Protein AF-A0A6B0SPV0-F1 (afdb_monomer)

Organism: NCBI:txid2073113

Foldseek 3Di:
DPAALADADQEPVVLVVVVAFAKEKEDEQLAQVVVLVLLAQQLQCLDPPHHRQWDADPVRATAGPQDRHAYEHAENLHWDHDHRVVSVVNLRRRSVRYDRNRYAAEHAVLLVCLLPVVVDDDPPICSNPPDPVVSLVSLVCQLVLRYFQWHHYLQAIGGAAAAQEDDDRVVRSVLSNVLSVVLNVCVVVVNNVPCSCVCCVVNQQAQNCDPPSPLDNSHHRRRHECVNHALNRGAYEYEDHEDLAFDDRNNYTYQHRSVVCPPPQWSRWMWIDGNPFIWIFTQHPVGTDIDTDDDD

InterPro domains:
  IPR004843 Calcineurin-like, phosphoesterase domain [PF00149] (23-213)
  IPR029052 Metallo-dependent phosphatase-like [G3DSA:3.60.21.10] (17-281)
  IPR029052 Metallo-dependent phosphatase-like [SSF56300] (23-258)

Structure (mmCIF, N/CA/C/O backbone):
data_AF-A0A6B0SPV0-F1
#
_entry.id   AF-A0A6B0SPV0-F1
#
loop_
_atom_site.group_PDB
_atom_site.id
_atom_site.type_symbol
_atom_site.label_atom_id
_atom_site.label_alt_id
_atom_site.label_comp_id
_atom_site.label_asym_id
_atom_site.label_entity_id
_atom_site.label_seq_id
_atom_site.pdbx_PDB_ins_code
_atom_site.Cartn_x
_atom_site.Cartn_y
_atom_site.Cartn_z
_atom_site.occupancy
_atom_site.B_iso_or_equiv
_atom_site.auth_seq_id
_atom_site.auth_comp_id
_atom_site.auth_asym_id
_atom_site.auth_atom_id
_atom_site.pdbx_PDB_model_num
ATOM 1 N N . MET A 1 1 ? -2.749 9.718 -13.988 1.00 84.12 1 MET A N 1
ATOM 2 C CA . MET A 1 1 ? -2.811 9.731 -12.514 1.00 84.12 1 MET A CA 1
ATOM 3 C C . MET A 1 1 ? -2.034 10.940 -12.043 1.00 84.12 1 MET A C 1
ATOM 5 O O . MET A 1 1 ? -0.826 10.986 -12.256 1.00 84.12 1 MET A O 1
ATOM 9 N N . GLU A 1 2 ? -2.716 11.920 -11.472 1.00 91.44 2 GLU A N 1
ATOM 10 C CA . GLU A 1 2 ? -2.095 13.077 -10.826 1.00 91.44 2 GLU A CA 1
ATOM 11 C C . GLU A 1 2 ? -2.069 12.764 -9.333 1.00 91.44 2 GLU A C 1
ATOM 13 O O . GLU A 1 2 ? -3.051 12.945 -8.636 1.00 91.44 2 GLU A O 1
ATOM 18 N N . TYR A 1 3 ? -1.002 12.123 -8.864 1.00 96.56 3 TYR A N 1
ATOM 19 C CA . TYR A 1 3 ? -0.861 11.748 -7.461 1.00 96.56 3 TYR A CA 1
ATOM 20 C C . TYR A 1 3 ? 0.293 12.543 -6.872 1.00 96.56 3 TYR A C 1
ATOM 22 O O . TYR A 1 3 ? 1.437 12.400 -7.310 1.00 96.56 3 TYR A O 1
ATOM 30 N N . ASP A 1 4 ? -0.021 13.413 -5.918 1.00 97.50 4 ASP A N 1
ATOM 31 C CA . ASP A 1 4 ? 0.965 14.175 -5.166 1.00 97.50 4 ASP A CA 1
ATOM 32 C C . ASP A 1 4 ? 0.607 14.146 -3.676 1.00 97.50 4 ASP A C 1
ATOM 34 O O . ASP A 1 4 ? -0.191 14.959 -3.219 1.00 97.50 4 ASP A O 1
ATOM 38 N N . PRO A 1 5 ? 1.168 13.202 -2.905 1.00 97.56 5 PRO A N 1
ATOM 39 C CA . PRO A 1 5 ? 0.896 13.106 -1.478 1.00 97.56 5 PRO A CA 1
ATOM 40 C C . PRO A 1 5 ? 1.664 14.148 -0.655 1.00 97.56 5 PRO A C 1
ATOM 42 O O . PRO A 1 5 ? 1.594 14.108 0.568 1.00 97.56 5 PRO A O 1
ATOM 45 N N . GLY A 1 6 ? 2.444 15.050 -1.264 1.00 98.19 6 GLY A N 1
ATOM 46 C CA . GLY A 1 6 ? 3.380 15.902 -0.533 1.00 98.19 6 GLY A CA 1
ATOM 47 C C . GLY A 1 6 ? 4.602 15.117 -0.023 1.00 98.19 6 GLY A C 1
ATOM 48 O O . GLY A 1 6 ? 5.114 14.252 -0.737 1.00 98.19 6 GLY A O 1
ATOM 49 N N . PRO A 1 7 ? 5.139 15.424 1.177 1.00 97.94 7 PRO A N 1
ATOM 50 C CA . PRO A 1 7 ? 6.290 14.711 1.729 1.00 97.94 7 PRO A CA 1
ATOM 51 C C . PRO A 1 7 ? 6.024 13.214 1.925 1.00 97.94 7 PRO A C 1
ATOM 53 O O . PRO A 1 7 ? 5.026 12.830 2.525 1.00 97.94 7 PRO A O 1
ATOM 56 N N . VAL A 1 8 ? 6.972 12.375 1.500 1.00 98.25 8 VAL A N 1
ATOM 57 C CA . VAL A 1 8 ? 6.897 10.910 1.632 1.00 98.25 8 VAL A CA 1
ATOM 58 C C . VAL A 1 8 ? 8.065 10.393 2.491 1.00 98.25 8 VAL A C 1
ATOM 60 O O . VAL A 1 8 ? 8.977 9.768 1.957 1.00 98.25 8 VAL A O 1
ATOM 63 N N . PRO A 1 9 ? 8.126 10.697 3.807 1.00 98.00 9 PRO A N 1
ATOM 64 C CA . PRO A 1 9 ? 9.184 10.185 4.681 1.00 98.00 9 PRO A CA 1
ATOM 65 C C . PRO A 1 9 ? 9.062 8.679 4.932 1.00 98.00 9 PRO A C 1
ATOM 67 O O . PRO A 1 9 ? 7.953 8.151 4.991 1.00 98.00 9 PRO A O 1
ATOM 70 N N . ASP A 1 10 ? 10.194 8.020 5.157 1.00 98.50 10 ASP A N 1
ATOM 71 C CA . ASP A 1 10 ? 10.281 6.565 5.346 1.00 98.50 10 ASP A CA 1
ATOM 72 C C . ASP A 1 10 ? 9.767 6.069 6.706 1.00 98.50 10 ASP A C 1
ATOM 74 O O . ASP A 1 10 ? 9.514 4.882 6.854 1.00 98.50 10 ASP A O 1
ATOM 78 N N . SER A 1 11 ? 9.580 6.959 7.689 1.00 98.62 11 SER A N 1
ATOM 79 C CA . SER A 1 11 ? 9.203 6.586 9.060 1.00 98.62 11 SER A CA 1
ATOM 80 C C . SER A 1 11 ? 8.242 7.584 9.714 1.00 98.62 11 SER A C 1
ATOM 82 O O . SER A 1 11 ? 8.302 8.795 9.446 1.00 98.62 11 SER A O 1
ATOM 84 N N . VAL A 1 12 ? 7.399 7.081 10.623 1.00 98.56 12 VAL A N 1
ATOM 85 C CA . VAL A 1 12 ? 6.500 7.866 11.482 1.00 98.56 12 VAL A CA 1
ATOM 86 C C . VAL A 1 12 ? 7.250 8.885 12.349 1.00 98.56 12 VAL A C 1
ATOM 88 O O . VAL A 1 12 ? 6.721 9.956 12.656 1.00 98.56 12 VAL A O 1
ATOM 91 N N . ASP A 1 13 ? 8.532 8.644 12.636 1.00 98.31 13 ASP A N 1
ATOM 92 C CA . ASP A 1 13 ? 9.391 9.564 13.387 1.00 98.31 13 ASP A CA 1
ATOM 93 C C . ASP A 1 13 ? 9.488 10.954 12.743 1.00 98.31 13 ASP A C 1
ATOM 95 O O . ASP A 1 13 ? 9.759 11.950 13.420 1.00 98.31 13 ASP A O 1
ATOM 99 N N . TRP A 1 14 ? 9.277 11.062 11.427 1.00 98.25 14 TRP A N 1
ATOM 100 C CA . TRP A 1 14 ? 9.236 12.357 10.749 1.00 98.25 14 TRP A CA 1
ATOM 101 C C . TRP A 1 14 ? 8.114 13.262 11.269 1.00 98.25 14 TRP A C 1
ATOM 103 O O . TRP A 1 14 ? 8.330 14.472 11.393 1.00 98.25 14 TRP A O 1
ATOM 113 N N . TYR A 1 15 ? 6.957 12.691 11.614 1.00 98.06 15 TYR A N 1
ATOM 114 C CA . TYR A 1 15 ? 5.839 13.415 12.226 1.00 98.06 15 TYR A CA 1
ATOM 115 C C . TYR A 1 15 ? 6.145 13.721 13.696 1.00 98.06 15 TYR A C 1
ATOM 117 O O . TYR A 1 15 ? 5.965 14.861 14.130 1.00 98.06 15 TYR A O 1
ATOM 125 N N . GLY A 1 16 ? 6.733 12.765 14.426 1.00 97.31 16 GLY A N 1
ATOM 126 C CA . GLY A 1 16 ? 7.160 12.952 15.819 1.00 97.31 16 GLY A CA 1
ATOM 127 C C . GLY A 1 16 ? 8.135 14.121 15.996 1.00 97.31 16 GLY A C 1
ATOM 128 O O . GLY A 1 16 ? 7.965 14.957 16.883 1.00 97.31 16 GLY A O 1
ATOM 129 N N . ARG A 1 17 ? 9.102 14.279 15.078 1.00 97.62 17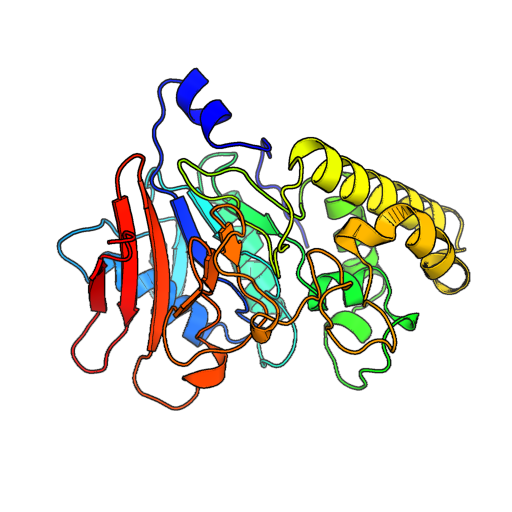 ARG A N 1
ATOM 130 C CA . ARG A 1 17 ? 10.028 15.434 15.049 1.00 97.62 17 ARG A CA 1
ATOM 131 C C . ARG A 1 17 ? 9.337 16.786 14.839 1.00 97.62 17 ARG A C 1
ATOM 133 O O . ARG A 1 17 ? 9.938 17.822 15.110 1.00 97.62 17 ARG A O 1
ATOM 140 N N . GLN A 1 18 ? 8.096 16.781 14.364 1.00 96.56 18 GLN A N 1
ATOM 141 C CA . GLN A 1 18 ? 7.249 17.963 14.191 1.00 96.56 18 GLN A CA 1
ATOM 142 C C . GLN A 1 18 ? 6.202 18.106 15.304 1.00 96.56 18 GLN A C 1
ATOM 144 O O . GLN A 1 18 ? 5.316 18.951 15.198 1.00 96.56 18 GLN A O 1
ATOM 149 N N . GLY A 1 19 ? 6.294 17.301 16.368 1.00 97.12 19 GLY A N 1
ATOM 150 C CA . GLY A 1 19 ? 5.337 17.307 17.475 1.00 97.12 19 GLY A CA 1
ATOM 151 C C . GLY A 1 19 ? 3.972 16.724 17.108 1.00 97.12 19 GLY A C 1
ATOM 152 O O . GLY A 1 19 ? 2.981 17.081 17.737 1.00 97.12 19 GLY A O 1
ATOM 153 N N . GLN A 1 20 ? 3.908 15.876 16.078 1.00 97.31 20 GLN A N 1
ATOM 154 C CA . GLN A 1 20 ? 2.696 15.176 15.655 1.00 97.31 20 GLN A CA 1
ATOM 155 C C . GLN A 1 20 ? 2.805 13.690 16.000 1.00 97.31 20 GLN A C 1
ATOM 157 O O . GLN A 1 20 ? 3.870 13.095 15.850 1.00 97.31 20 GLN A O 1
ATOM 162 N N . GLU A 1 21 ? 1.690 13.082 16.392 1.00 97.12 21 GLU A N 1
ATOM 163 C CA . GLU A 1 21 ? 1.602 11.653 16.703 1.00 97.12 21 GLU A CA 1
ATOM 164 C C . GLU A 1 21 ? 0.361 11.057 16.017 1.00 97.12 21 GLU A C 1
ATOM 166 O O . GLU A 1 21 ? -0.661 10.821 16.661 1.00 97.12 21 GLU A O 1
ATOM 171 N N . PRO A 1 22 ? 0.392 10.916 14.679 1.00 98.00 22 PRO A N 1
ATOM 172 C CA . PRO A 1 22 ? -0.781 10.489 13.932 1.00 98.00 22 PRO A CA 1
ATOM 173 C C . PRO A 1 22 ? -1.099 9.012 14.174 1.00 98.00 22 PRO A C 1
ATOM 175 O O . PRO A 1 22 ? -0.222 8.163 14.062 1.00 98.00 22 PRO A O 1
ATOM 178 N N . THR A 1 23 ? -2.372 8.672 14.398 1.00 98.50 23 THR A N 1
ATOM 179 C CA . THR A 1 23 ? -2.783 7.258 14.313 1.00 98.50 23 THR A CA 1
ATOM 180 C C . THR A 1 23 ? -2.611 6.786 12.868 1.00 98.50 23 THR A C 1
ATOM 182 O O . THR A 1 23 ? -3.109 7.427 11.935 1.00 98.50 23 THR A O 1
ATOM 185 N N . ILE A 1 24 ? -1.891 5.682 12.677 1.00 98.88 24 ILE A N 1
ATOM 186 C CA . ILE A 1 24 ? -1.689 5.083 11.359 1.00 98.88 24 ILE A CA 1
ATOM 187 C C . ILE A 1 24 ? -2.888 4.188 11.081 1.00 98.88 24 ILE A C 1
ATOM 189 O O . ILE A 1 24 ? -3.212 3.327 11.889 1.00 98.88 24 ILE A O 1
ATOM 193 N N . VAL A 1 25 ? -3.550 4.397 9.950 1.00 98.88 25 VAL A N 1
ATOM 194 C CA . VAL A 1 25 ? -4.631 3.547 9.453 1.00 98.88 25 VAL A CA 1
ATOM 195 C C . VAL A 1 25 ? -4.114 2.838 8.215 1.00 98.88 25 VAL A C 1
ATOM 197 O O . VAL A 1 25 ? -3.558 3.483 7.332 1.00 98.88 25 VAL A O 1
ATOM 200 N N . SER A 1 26 ? -4.293 1.527 8.126 1.00 98.88 26 SER A N 1
ATOM 201 C CA . SER A 1 26 ? -3.789 0.728 7.008 1.00 98.88 26 SER A CA 1
ATOM 202 C C . SER A 1 26 ? -4.851 -0.182 6.414 1.00 98.88 26 SER A C 1
ATOM 204 O O . SER A 1 26 ? -5.782 -0.628 7.090 1.00 98.88 26 SER A O 1
ATOM 206 N N . ILE A 1 27 ? -4.742 -0.354 5.101 1.00 98.81 27 ILE A N 1
ATOM 207 C CA . ILE A 1 27 ? -5.592 -1.200 4.274 1.00 98.81 27 ILE A CA 1
ATOM 208 C C . ILE A 1 27 ? -4.751 -1.735 3.114 1.00 98.81 27 ILE A C 1
ATOM 210 O O . ILE A 1 27 ? -3.949 -1.004 2.532 1.00 98.81 27 ILE A O 1
ATOM 214 N N . SER A 1 28 ? -4.960 -2.991 2.733 1.00 98.19 28 SER A N 1
ATOM 215 C CA . SER A 1 28 ? -4.217 -3.639 1.649 1.00 98.19 28 SER A CA 1
ATOM 216 C C . SER A 1 28 ? -5.147 -4.379 0.687 1.00 98.19 28 SER A C 1
ATOM 218 O O . SER A 1 28 ? -6.299 -4.665 1.024 1.00 98.19 28 SER A O 1
ATOM 220 N N . ASP A 1 29 ? -4.645 -4.688 -0.511 1.00 98.75 29 ASP A N 1
ATOM 221 C CA . ASP A 1 29 ? -5.284 -5.558 -1.506 1.00 98.75 29 ASP A CA 1
ATOM 222 C C . ASP A 1 29 ? -6.731 -5.153 -1.865 1.00 98.75 29 ASP A C 1
ATOM 224 O O . ASP A 1 29 ? -7.634 -5.993 -1.985 1.00 98.75 29 ASP A O 1
ATOM 228 N N . ILE A 1 30 ? -6.963 -3.849 -2.061 1.00 98.81 30 ILE A N 1
ATOM 229 C CA . ILE A 1 30 ? -8.269 -3.314 -2.486 1.00 98.81 30 ILE A CA 1
ATOM 230 C C . ILE A 1 30 ? -8.683 -3.898 -3.834 1.00 98.81 30 ILE A C 1
ATOM 232 O O . ILE A 1 30 ? -9.867 -4.172 -4.038 1.00 98.81 30 ILE A O 1
ATOM 236 N N . HIS A 1 31 ? -7.730 -4.121 -4.742 1.00 98.69 31 HIS A N 1
ATOM 237 C CA . HIS A 1 31 ? -7.954 -4.835 -5.991 1.00 98.69 31 HIS A CA 1
ATOM 238 C C . HIS A 1 31 ? -9.159 -4.316 -6.789 1.00 98.69 31 HIS A C 1
ATOM 240 O O . HIS A 1 31 ? -10.021 -5.086 -7.209 1.00 98.69 31 HIS A O 1
ATOM 246 N N . GLY A 1 32 ? -9.292 -3.000 -6.950 1.00 98.38 32 GLY A N 1
ATOM 247 C CA . GLY A 1 32 ? -10.401 -2.424 -7.710 1.00 98.38 32 GLY A CA 1
ATOM 248 C C . GLY A 1 32 ? -11.802 -2.694 -7.133 1.00 98.38 32 GLY A C 1
ATOM 249 O O . GLY A 1 32 ? -12.781 -2.481 -7.845 1.00 98.38 32 GLY A O 1
ATOM 250 N N . TYR A 1 33 ? -11.935 -3.191 -5.897 1.00 98.44 33 TYR A N 1
ATOM 251 C CA . TYR A 1 33 ? -13.220 -3.360 -5.207 1.00 98.44 33 TYR A CA 1
ATOM 252 C C . TYR A 1 33 ? -13.534 -2.103 -4.391 1.00 98.44 33 TYR A C 1
ATOM 254 O O . TYR A 1 33 ? -13.431 -2.096 -3.162 1.00 98.44 33 TYR A O 1
ATOM 262 N N . LEU A 1 34 ? -13.907 -1.025 -5.087 1.00 97.88 34 LEU A N 1
ATOM 263 C CA . LEU A 1 34 ? -14.112 0.294 -4.482 1.00 97.88 34 LEU A CA 1
ATOM 264 C C . LEU A 1 34 ? -15.131 0.273 -3.336 1.00 97.88 34 LEU A C 1
ATOM 266 O O . LEU A 1 34 ? -14.886 0.873 -2.294 1.00 97.88 34 LEU A O 1
ATOM 270 N N . ASP A 1 35 ? -16.244 -0.443 -3.499 1.00 96.88 35 ASP A N 1
ATOM 271 C CA . ASP A 1 35 ? -17.272 -0.540 -2.458 1.00 96.88 35 ASP A CA 1
ATOM 272 C C . ASP A 1 35 ? -16.751 -1.230 -1.188 1.00 96.88 35 ASP A C 1
ATOM 274 O O . ASP A 1 35 ? -17.071 -0.803 -0.082 1.00 96.88 35 ASP A O 1
ATOM 278 N N . ALA A 1 36 ? -15.893 -2.246 -1.325 1.00 97.56 36 ALA A N 1
ATOM 279 C CA . ALA A 1 36 ? -15.288 -2.917 -0.176 1.00 97.56 36 ALA A CA 1
ATOM 280 C C . ALA A 1 36 ? -14.290 -2.000 0.552 1.00 97.56 36 ALA A C 1
ATOM 282 O O . ALA A 1 36 ? -14.283 -1.943 1.781 1.00 97.56 36 ALA A O 1
ATOM 283 N N . ALA A 1 37 ? -13.493 -1.228 -0.197 1.00 97.69 37 ALA A N 1
ATOM 284 C CA . ALA A 1 37 ? -12.639 -0.194 0.385 1.00 97.69 37 ALA A CA 1
ATOM 285 C C . ALA A 1 37 ? -13.467 0.888 1.094 1.00 97.69 37 ALA A C 1
ATOM 287 O O . ALA A 1 37 ? -13.103 1.313 2.190 1.00 97.69 37 ALA A O 1
ATOM 288 N N . ARG A 1 38 ? -14.605 1.293 0.506 1.00 97.38 38 ARG A N 1
ATOM 289 C CA . ARG A 1 38 ? -15.539 2.237 1.128 1.00 97.38 38 ARG A CA 1
ATOM 290 C C . ARG A 1 38 ? -16.016 1.710 2.476 1.00 97.38 38 ARG A C 1
ATOM 292 O O . ARG A 1 38 ? -15.828 2.398 3.472 1.00 97.38 38 ARG A O 1
ATOM 299 N N . ASN A 1 39 ? -16.548 0.489 2.498 1.00 96.69 39 ASN A N 1
ATOM 300 C CA . ASN A 1 39 ? -17.040 -0.160 3.711 1.00 96.69 39 ASN A CA 1
ATOM 301 C C . ASN A 1 39 ? -15.961 -0.228 4.802 1.00 96.69 39 ASN A C 1
ATOM 303 O O . ASN A 1 39 ? -16.232 0.101 5.954 1.00 96.69 39 ASN A O 1
ATOM 307 N N . ALA A 1 40 ? -14.735 -0.623 4.442 1.00 98.00 40 ALA A N 1
ATOM 308 C CA . ALA A 1 40 ? -13.622 -0.723 5.384 1.00 98.00 40 ALA A CA 1
ATOM 309 C C . ALA A 1 40 ? -13.262 0.637 6.009 1.00 98.00 40 ALA A C 1
ATOM 311 O O . ALA A 1 40 ? -13.097 0.743 7.223 1.00 98.00 40 ALA A O 1
ATOM 312 N N . LEU A 1 41 ? -13.155 1.685 5.186 1.00 98.44 41 LEU A N 1
ATOM 313 C CA . LEU A 1 41 ?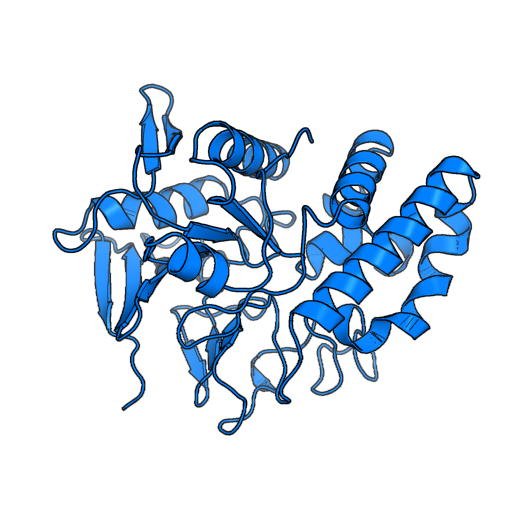 -12.731 3.013 5.631 1.00 98.44 41 LEU A CA 1
ATOM 314 C C . LEU A 1 41 ? -13.819 3.740 6.434 1.00 98.44 41 LEU A C 1
ATOM 316 O O . LEU A 1 41 ? -13.501 4.413 7.417 1.00 98.44 41 LEU A O 1
ATOM 320 N N . THR A 1 42 ? -15.097 3.608 6.057 1.00 97.94 42 THR A N 1
ATOM 321 C CA . THR A 1 42 ? -16.204 4.237 6.798 1.00 97.94 42 THR A CA 1
ATOM 322 C C . THR A 1 42 ? -16.481 3.542 8.125 1.00 97.94 42 THR A C 1
ATOM 324 O O . THR A 1 42 ? -16.845 4.223 9.083 1.00 97.94 42 THR A O 1
ATOM 327 N N . ALA A 1 43 ? -16.236 2.229 8.221 1.00 97.81 43 ALA A N 1
ATOM 328 C CA . ALA A 1 43 ? -16.437 1.452 9.446 1.00 97.81 43 ALA A CA 1
ATOM 329 C C . ALA A 1 43 ? -15.686 2.030 10.658 1.00 97.81 43 ALA A C 1
ATOM 331 O O . ALA A 1 43 ? -16.166 1.922 11.783 1.00 97.81 43 ALA A O 1
ATOM 332 N N . VAL A 1 44 ? -14.543 2.696 10.458 1.00 97.88 44 VAL A N 1
ATOM 333 C CA . VAL A 1 44 ? -13.796 3.353 11.548 1.00 97.88 44 VAL A CA 1
ATOM 334 C C . VAL A 1 44 ? -14.656 4.376 12.290 1.00 97.88 44 VAL A C 1
ATOM 336 O O . VAL A 1 44 ? -14.700 4.365 13.520 1.00 97.88 44 VAL A O 1
ATOM 339 N N . GLY A 1 45 ? -15.396 5.198 11.542 1.00 96.69 45 GLY A N 1
ATOM 340 C CA . GLY A 1 45 ? -16.271 6.236 12.086 1.00 96.69 45 GLY A CA 1
ATOM 341 C C . GLY A 1 45 ? -17.605 5.730 12.637 1.00 96.69 45 GLY A C 1
ATOM 342 O O . GLY A 1 45 ? -18.356 6.515 13.208 1.00 96.69 45 GLY A O 1
ATOM 343 N N . GLU A 1 46 ? -17.919 4.444 12.465 1.00 96.19 46 GLU A N 1
ATOM 344 C CA . GLU A 1 46 ? -19.095 3.807 13.073 1.00 96.19 46 GLU A CA 1
ATOM 345 C C . GLU A 1 46 ? -18.829 3.346 14.513 1.00 96.19 46 GLU A C 1
ATOM 347 O O . GLU A 1 46 ? -19.760 2.985 15.236 1.00 96.19 46 GLU A O 1
ATOM 352 N N . THR A 1 47 ? -17.562 3.346 14.935 1.00 94.31 47 THR A N 1
ATOM 353 C CA . THR A 1 47 ? -17.162 3.012 16.303 1.00 94.31 47 THR A CA 1
ATOM 354 C C . THR A 1 47 ? -17.208 4.246 17.205 1.00 94.31 47 THR A C 1
ATOM 356 O O . THR A 1 47 ? -17.068 5.375 16.745 1.00 94.31 47 THR A O 1
ATOM 359 N N . ASP A 1 48 ? -17.365 4.048 18.514 1.00 94.06 48 ASP A N 1
ATOM 360 C CA . ASP A 1 48 ? -17.229 5.106 19.525 1.00 94.06 48 ASP A CA 1
ATOM 361 C C . ASP A 1 48 ? -15.769 5.341 19.964 1.00 94.06 48 ASP A C 1
ATOM 363 O O . ASP A 1 48 ? -15.498 6.219 20.783 1.00 94.06 48 ASP A O 1
ATOM 367 N N . VAL A 1 49 ? -14.828 4.566 19.413 1.00 95.38 49 VAL A N 1
ATOM 368 C CA . VAL A 1 49 ? -13.404 4.564 19.788 1.00 95.38 49 VAL A CA 1
ATOM 369 C C . VAL A 1 49 ? -12.568 5.475 18.889 1.00 95.38 49 VAL A C 1
ATOM 371 O O . VAL A 1 49 ? -11.625 6.117 19.362 1.00 95.38 49 VAL A O 1
ATOM 374 N N . TYR A 1 50 ? -12.896 5.536 17.597 1.00 96.50 50 TYR A N 1
ATOM 375 C CA . TYR A 1 50 ? -12.127 6.273 16.599 1.00 96.50 50 TYR A CA 1
ATOM 376 C C . TYR A 1 50 ? -13.004 7.280 15.859 1.00 96.50 50 TYR A C 1
ATOM 378 O O . TYR A 1 50 ? -14.173 7.033 15.576 1.00 96.50 50 TYR A O 1
ATOM 386 N N . SER A 1 51 ? -12.415 8.424 15.518 1.00 96.81 51 SER A N 1
ATOM 387 C CA . SER A 1 51 ? -13.041 9.382 14.612 1.00 96.81 51 SER A CA 1
ATOM 388 C C . SER A 1 51 ? -13.092 8.804 13.189 1.00 96.81 51 SER A C 1
ATOM 390 O O . SER A 1 51 ? -12.265 7.960 12.840 1.00 96.81 51 SER A O 1
ATOM 392 N N . PRO A 1 52 ? -14.014 9.259 12.325 1.00 98.12 52 PRO A N 1
ATOM 393 C CA . PRO A 1 52 ? -14.031 8.839 10.928 1.00 98.12 52 PRO A CA 1
ATOM 394 C C . PRO A 1 52 ? -12.710 9.157 10.212 1.00 98.12 52 PRO A C 1
ATOM 396 O O . PRO A 1 52 ? -12.187 10.266 10.326 1.00 98.12 52 PRO A O 1
ATOM 399 N N . VAL A 1 53 ? -12.191 8.198 9.436 1.00 98.31 53 VAL A N 1
ATOM 400 C CA . VAL A 1 53 ? -11.043 8.417 8.529 1.00 98.31 53 VAL A CA 1
ATOM 401 C C . VAL A 1 53 ? -11.477 9.231 7.319 1.00 98.31 53 VAL A C 1
ATOM 403 O O . VAL A 1 53 ? -10.791 10.153 6.879 1.00 98.31 53 VAL A O 1
ATOM 406 N N . VAL A 1 54 ? -12.650 8.877 6.806 1.00 98.62 54 VAL A N 1
ATOM 407 C CA . VAL A 1 54 ? -13.281 9.475 5.642 1.00 98.62 54 VAL A CA 1
ATOM 408 C C . VAL A 1 54 ? -14.731 9.815 5.958 1.00 98.62 54 VAL A C 1
ATOM 410 O O . VAL A 1 54 ? -15.367 9.177 6.798 1.00 98.62 54 VAL A O 1
ATOM 413 N N . THR A 1 55 ? -15.259 10.814 5.266 1.00 98.12 55 THR A N 1
ATOM 414 C CA . THR A 1 55 ? -16.694 11.095 5.198 1.00 98.12 55 THR A CA 1
ATOM 415 C C . THR A 1 55 ? -17.229 10.697 3.829 1.00 98.12 55 THR A C 1
ATOM 417 O O . THR A 1 55 ? -16.462 10.430 2.906 1.00 98.12 55 THR A O 1
ATOM 420 N N . THR A 1 56 ? -18.551 10.597 3.706 1.00 97.62 56 THR A N 1
ATOM 421 C CA . THR A 1 56 ? -19.222 10.290 2.439 1.00 97.62 56 THR A CA 1
ATOM 422 C C . THR A 1 56 ? -20.120 11.461 2.054 1.00 97.62 56 THR A C 1
ATOM 424 O O . THR A 1 56 ? -20.882 11.933 2.898 1.00 97.62 56 THR A O 1
ATOM 427 N N . ASP A 1 57 ? -20.020 11.935 0.811 1.00 96.44 57 ASP A N 1
ATOM 428 C CA . ASP A 1 57 ? -20.909 12.975 0.277 1.00 96.44 57 ASP A CA 1
ATOM 429 C C . ASP A 1 57 ? -22.281 12.418 -0.158 1.00 96.44 57 ASP A C 1
ATOM 431 O O . ASP A 1 57 ? -22.565 11.223 -0.039 1.00 96.44 57 ASP A O 1
ATOM 435 N N . GLU A 1 58 ? -23.158 13.294 -0.657 1.00 95.12 58 GLU A N 1
ATOM 436 C CA . GLU A 1 58 ? -24.505 12.920 -1.112 1.00 95.12 58 GLU A CA 1
ATOM 437 C C . GLU A 1 58 ? -24.479 11.944 -2.304 1.00 95.12 58 GLU A C 1
ATOM 439 O O . GLU A 1 58 ? -25.398 11.138 -2.468 1.00 95.12 58 GLU A O 1
ATOM 444 N N . GLU A 1 59 ? -23.414 11.967 -3.109 1.00 92.62 59 GLU A N 1
ATOM 445 C CA . GLU A 1 59 ? -23.189 11.060 -4.236 1.00 92.62 59 GLU A CA 1
ATOM 446 C C . GLU A 1 59 ? -22.506 9.736 -3.842 1.00 92.62 59 GLU A C 1
ATOM 448 O O . GLU A 1 59 ? -22.229 8.900 -4.708 1.00 92.62 59 GLU A O 1
ATOM 453 N N . GLY A 1 60 ? -22.233 9.508 -2.554 1.00 91.25 60 GLY A N 1
ATOM 454 C CA . GLY A 1 60 ? -21.589 8.283 -2.079 1.00 91.25 60 GLY A CA 1
ATOM 455 C C . GLY A 1 60 ? -20.071 8.255 -2.292 1.00 91.25 60 GLY A C 1
ATOM 456 O O . GLY A 1 60 ? -19.451 7.185 -2.241 1.00 91.25 60 GLY A O 1
ATOM 457 N N . ARG A 1 61 ? -19.441 9.394 -2.577 1.00 95.94 61 ARG A N 1
ATOM 458 C CA . ARG A 1 61 ? -17.993 9.502 -2.759 1.00 95.94 61 ARG A CA 1
ATOM 459 C C . ARG A 1 61 ? -17.318 9.750 -1.418 1.00 95.94 61 ARG A C 1
ATOM 461 O O . ARG A 1 61 ? -17.830 10.481 -0.577 1.00 95.94 61 ARG A O 1
ATOM 468 N N . LEU A 1 62 ? -16.158 9.127 -1.234 1.00 98.12 62 LEU A N 1
ATOM 469 C CA . LEU A 1 62 ? -15.358 9.329 -0.036 1.00 98.12 62 LEU A CA 1
ATOM 470 C C . LEU A 1 62 ? -14.535 10.609 -0.124 1.00 98.12 62 LEU A C 1
ATOM 472 O O . LEU A 1 62 ? -13.963 10.902 -1.175 1.00 98.12 62 LEU A O 1
ATOM 476 N N . HIS A 1 63 ? -14.453 11.296 1.010 1.00 98.50 63 HIS A N 1
ATOM 477 C CA . HIS A 1 63 ? -13.658 12.497 1.234 1.00 98.50 63 HIS A CA 1
ATOM 478 C C . HIS A 1 63 ? -12.836 12.359 2.510 1.00 98.50 63 HIS A C 1
ATOM 480 O O . HIS A 1 63 ? -13.258 11.669 3.443 1.00 98.50 63 HIS A O 1
ATOM 486 N N . TRP A 1 64 ? -11.683 13.020 2.582 1.00 98.62 64 TRP A N 1
ATOM 487 C CA . TRP A 1 64 ? -10.920 13.098 3.827 1.00 98.62 64 TRP A CA 1
ATOM 488 C C . TRP A 1 64 ? -11.768 13.746 4.931 1.00 98.62 64 TRP A C 1
ATOM 490 O O . TRP A 1 64 ? -12.486 14.712 4.689 1.00 98.62 64 TRP A O 1
ATOM 500 N N . ALA A 1 65 ? -11.721 13.208 6.151 1.00 98.38 65 ALA A N 1
ATOM 501 C CA . ALA A 1 65 ? -12.570 13.675 7.252 1.00 98.38 65 ALA A CA 1
ATOM 502 C C . ALA A 1 65 ? -11.926 14.774 8.123 1.00 98.38 65 ALA A C 1
ATOM 504 O O . ALA A 1 65 ? -12.256 14.880 9.302 1.00 98.38 65 ALA A O 1
ATOM 505 N N . ASP A 1 66 ? -10.988 15.553 7.575 1.00 95.44 66 ASP A N 1
ATOM 506 C CA . ASP A 1 66 ? -10.258 16.619 8.287 1.00 95.44 66 ASP A CA 1
ATOM 507 C C . ASP A 1 66 ? -9.621 16.172 9.623 1.00 95.44 66 ASP A C 1
ATOM 509 O O . ASP A 1 66 ? -9.565 16.921 10.600 1.00 95.44 66 ASP A O 1
ATOM 513 N N . ASN A 1 67 ? -9.123 14.933 9.672 1.00 95.19 67 ASN A N 1
ATOM 514 C CA . ASN A 1 67 ? -8.455 14.353 10.840 1.00 95.19 67 ASN A CA 1
ATOM 515 C C . ASN A 1 67 ? -6.917 14.366 10.707 1.00 95.19 67 ASN A C 1
ATOM 517 O O . ASN A 1 67 ? -6.350 14.795 9.696 1.00 95.19 67 ASN A O 1
ATOM 521 N N . ASP A 1 68 ? -6.243 13.880 11.750 1.00 94.81 68 ASP A N 1
ATOM 522 C CA . ASP A 1 68 ? -4.793 13.741 11.845 1.00 94.81 68 ASP A CA 1
ATOM 523 C C . ASP A 1 68 ? -4.322 12.285 11.707 1.00 94.81 68 ASP A C 1
ATOM 525 O O . ASP A 1 68 ? -3.282 11.914 12.260 1.00 94.81 68 ASP A O 1
ATOM 529 N N . TYR A 1 69 ? -5.015 11.460 10.926 1.00 98.62 69 TYR A N 1
ATOM 530 C CA . TYR A 1 69 ? -4.541 10.121 10.592 1.00 98.62 69 TYR A CA 1
ATOM 531 C C . TYR A 1 69 ? -3.460 10.131 9.510 1.00 98.62 69 TYR A C 1
ATOM 533 O O . TYR A 1 69 ? -3.259 11.108 8.780 1.00 98.62 69 TYR A O 1
ATOM 541 N N . LEU A 1 70 ? -2.716 9.031 9.446 1.00 98.81 70 LEU A N 1
ATOM 542 C CA . LEU A 1 70 ? -1.841 8.671 8.336 1.00 98.81 70 LEU A CA 1
ATOM 543 C C . LEU A 1 70 ? -2.431 7.422 7.681 1.00 98.81 70 LEU A C 1
ATOM 545 O O . LEU A 1 70 ? -2.417 6.362 8.296 1.00 98.81 70 LEU A O 1
ATOM 549 N N . LEU A 1 71 ? -2.957 7.535 6.462 1.00 98.88 71 LEU A N 1
ATOM 550 C CA . LEU A 1 71 ? -3.511 6.395 5.731 1.00 98.88 71 LEU A CA 1
ATOM 551 C C . LEU A 1 71 ? -2.424 5.725 4.884 1.00 98.88 71 LEU A C 1
ATOM 553 O O . LEU A 1 71 ? -1.824 6.371 4.024 1.00 98.88 71 LEU A O 1
ATOM 557 N N . VAL A 1 72 ? -2.215 4.427 5.087 1.00 98.94 72 VAL A N 1
ATOM 558 C CA . VAL A 1 72 ? -1.312 3.575 4.307 1.00 98.94 72 VAL A CA 1
ATOM 559 C C . VAL A 1 72 ? -2.130 2.596 3.472 1.00 98.94 72 VAL A C 1
ATOM 561 O O . VAL A 1 72 ? -2.749 1.676 3.998 1.00 98.94 72 VAL A O 1
ATOM 564 N N . ILE A 1 73 ? -2.107 2.775 2.152 1.00 98.88 73 ILE A N 1
ATOM 565 C CA . ILE A 1 73 ? -2.589 1.772 1.199 1.00 98.88 73 ILE A CA 1
ATOM 566 C C . ILE A 1 73 ? -1.421 0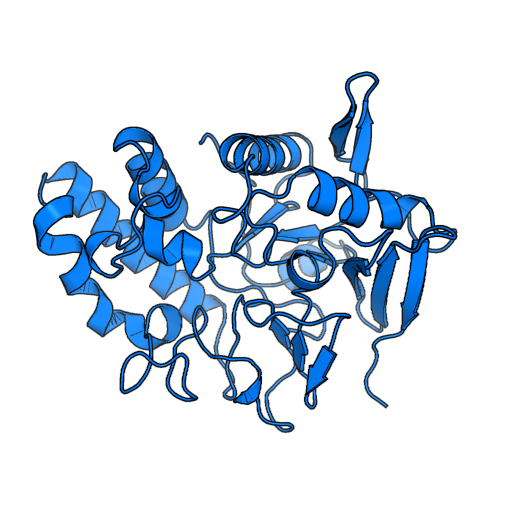.838 0.882 1.00 98.88 73 ILE A C 1
ATOM 568 O O . ILE A 1 73 ? -0.523 1.188 0.111 1.00 98.88 73 ILE A O 1
ATOM 572 N N . ASN A 1 74 ? -1.413 -0.340 1.498 1.00 98.75 74 ASN A N 1
ATOM 573 C CA . ASN A 1 74 ? -0.272 -1.250 1.527 1.00 98.75 74 ASN A CA 1
ATOM 574 C C . ASN A 1 74 ? -0.221 -2.191 0.304 1.00 98.75 74 ASN A C 1
ATOM 576 O O . ASN A 1 74 ? -0.146 -3.413 0.442 1.00 98.75 74 ASN A O 1
ATOM 580 N N . GLY A 1 75 ? -0.283 -1.617 -0.900 1.00 98.56 75 GLY A N 1
ATOM 581 C CA . GLY A 1 75 ? -0.183 -2.338 -2.173 1.00 98.56 75 GLY A CA 1
ATOM 582 C C . GLY A 1 75 ? -1.486 -2.942 -2.693 1.00 98.56 75 GLY A C 1
ATOM 583 O O . GLY A 1 75 ? -2.507 -2.971 -2.003 1.00 98.56 75 GLY A O 1
ATOM 584 N N . ASP A 1 76 ? -1.430 -3.401 -3.945 1.00 98.81 76 ASP A N 1
ATOM 585 C CA . ASP A 1 76 ? -2.502 -4.081 -4.672 1.00 98.81 76 ASP A CA 1
ATOM 586 C C . ASP A 1 76 ? -3.825 -3.290 -4.667 1.00 98.81 76 ASP A C 1
ATOM 588 O O . ASP A 1 76 ? -4.914 -3.814 -4.415 1.00 98.81 76 ASP A O 1
ATOM 592 N N . LEU A 1 77 ? -3.743 -1.991 -4.973 1.00 98.81 77 LEU A N 1
ATOM 593 C CA . LEU A 1 77 ? -4.925 -1.130 -5.113 1.00 98.81 77 LEU A CA 1
ATOM 594 C C . LEU A 1 77 ? -5.736 -1.503 -6.360 1.00 98.81 77 LEU A C 1
ATOM 596 O O . LEU A 1 77 ? -6.962 -1.363 -6.379 1.00 98.81 77 LEU A O 1
ATOM 600 N N . ILE A 1 78 ? -5.045 -1.966 -7.402 1.00 98.56 78 ILE A N 1
ATOM 601 C CA . ILE A 1 78 ? -5.614 -2.298 -8.709 1.00 98.56 78 ILE A CA 1
ATOM 602 C C . ILE A 1 78 ? -5.646 -3.812 -8.973 1.00 98.56 78 ILE A C 1
ATOM 604 O O . ILE A 1 78 ? -5.154 -4.639 -8.205 1.00 98.56 78 ILE A O 1
ATOM 608 N N . ASP A 1 79 ? -6.233 -4.146 -10.117 1.00 98.06 79 ASP A N 1
ATOM 609 C CA . ASP A 1 79 ? -6.555 -5.457 -10.669 1.00 98.06 79 ASP A CA 1
ATOM 610 C C . ASP A 1 79 ? -7.655 -6.242 -9.959 1.00 98.06 79 ASP A C 1
ATOM 612 O O . ASP A 1 79 ? -7.981 -6.007 -8.813 1.00 98.06 79 ASP A O 1
ATOM 616 N N . ARG A 1 80 ? -8.190 -7.262 -10.650 1.00 96.38 80 ARG A N 1
ATOM 617 C CA . ARG A 1 80 ? -9.256 -8.196 -10.216 1.00 96.38 80 ARG A CA 1
ATOM 618 C C . ARG A 1 80 ? -10.659 -7.598 -10.161 1.00 96.38 80 ARG A C 1
ATOM 620 O O . ARG A 1 80 ? -11.558 -8.200 -10.741 1.00 96.38 80 ARG A O 1
ATOM 627 N N . GLY A 1 81 ? -10.853 -6.504 -9.438 1.00 96.94 81 GLY A N 1
ATOM 628 C CA . GLY A 1 81 ? -12.148 -5.850 -9.279 1.00 96.94 81 GLY A CA 1
ATOM 629 C C . GLY A 1 81 ? -12.512 -4.962 -10.470 1.00 96.94 81 GLY A C 1
ATOM 630 O O . GLY A 1 81 ? -11.675 -4.712 -11.345 1.00 96.94 81 GLY A O 1
ATOM 631 N N . PRO A 1 82 ? -13.772 -4.507 -10.536 1.00 96.62 82 PRO A N 1
ATOM 632 C CA . PRO A 1 82 ? -14.282 -3.749 -11.676 1.00 96.62 82 PRO A CA 1
ATOM 633 C C . PRO A 1 82 ? -13.815 -2.283 -11.713 1.00 96.62 82 PRO A C 1
ATOM 635 O O . PRO A 1 82 ? -13.700 -1.718 -12.800 1.00 96.62 82 PRO A O 1
ATOM 638 N N . ASP A 1 83 ? -13.472 -1.677 -10.571 1.00 97.81 83 ASP A N 1
ATOM 639 C CA . ASP A 1 83 ? -13.407 -0.214 -10.414 1.00 97.81 83 ASP A CA 1
ATOM 640 C C . ASP A 1 83 ? -11.977 0.346 -10.295 1.00 97.81 83 ASP A C 1
ATOM 642 O O . ASP A 1 83 ? -11.727 1.340 -9.616 1.00 97.81 83 ASP A O 1
ATOM 646 N N . ASN A 1 84 ? -11.008 -0.258 -10.988 1.00 97.75 84 ASN A N 1
ATOM 647 C CA . ASN A 1 84 ? -9.578 0.089 -10.888 1.00 97.75 84 ASN A CA 1
ATOM 648 C C . ASN A 1 84 ? -9.269 1.584 -11.066 1.00 97.75 84 ASN A C 1
ATOM 650 O O . ASN A 1 84 ? -8.485 2.154 -10.308 1.00 97.75 84 ASN A O 1
ATOM 654 N N . ARG A 1 85 ? -9.890 2.235 -12.061 1.00 96.88 85 ARG A N 1
ATOM 655 C CA . ARG A 1 85 ? -9.701 3.678 -12.290 1.00 96.88 85 ARG A CA 1
ATOM 656 C C . ARG A 1 85 ? -10.276 4.503 -11.141 1.00 96.88 85 ARG A C 1
ATOM 658 O O . ARG A 1 85 ? -9.602 5.411 -10.672 1.00 96.88 85 ARG A O 1
ATOM 665 N N . ALA A 1 86 ? -11.452 4.135 -10.641 1.00 97.62 86 ALA A N 1
ATOM 666 C CA . ALA A 1 86 ? -12.084 4.834 -9.532 1.00 97.62 86 ALA A CA 1
ATOM 667 C C . ALA A 1 86 ? -11.309 4.650 -8.211 1.00 97.62 86 ALA A C 1
ATOM 669 O O . ALA A 1 86 ? -11.244 5.577 -7.410 1.00 97.62 86 ALA A O 1
ATOM 670 N N . CYS A 1 87 ? -10.642 3.509 -8.000 1.00 98.50 87 CYS A N 1
ATOM 671 C CA . CYS A 1 87 ? -9.712 3.323 -6.880 1.00 98.50 87 CYS A CA 1
ATOM 672 C C . CYS A 1 87 ? -8.483 4.247 -6.974 1.00 98.50 87 CYS A C 1
ATOM 674 O O . CYS A 1 87 ? -8.084 4.836 -5.970 1.00 98.50 87 CYS A O 1
ATOM 676 N N . LEU A 1 88 ? -7.908 4.431 -8.169 1.00 98.19 88 LEU A N 1
ATOM 677 C CA . LEU A 1 88 ? -6.824 5.402 -8.380 1.00 98.19 88 LEU A CA 1
ATOM 678 C C . LEU A 1 88 ? -7.303 6.851 -8.189 1.00 98.19 88 LEU A C 1
ATOM 680 O O . LEU A 1 88 ? -6.576 7.666 -7.628 1.00 98.19 88 LEU A O 1
ATOM 684 N N . GLU A 1 89 ? -8.522 7.171 -8.626 1.00 98.06 89 GLU A N 1
ATOM 685 C CA . GLU A 1 89 ? -9.147 8.484 -8.414 1.00 98.06 89 GLU A CA 1
ATOM 686 C C . GLU A 1 89 ? -9.435 8.755 -6.932 1.00 98.06 89 GLU A C 1
ATOM 688 O O . GLU A 1 89 ? -9.251 9.881 -6.474 1.00 98.06 89 GLU A O 1
ATOM 693 N N . LEU A 1 90 ? -9.853 7.737 -6.171 1.00 98.44 90 LEU A N 1
ATOM 694 C CA . LEU A 1 90 ? -9.994 7.829 -4.718 1.00 98.44 90 LEU A CA 1
ATOM 695 C C . LEU A 1 90 ? -8.646 8.148 -4.063 1.00 98.44 90 LEU A C 1
ATOM 697 O O . LEU A 1 90 ? -8.570 9.087 -3.278 1.00 98.44 90 LEU A O 1
ATOM 701 N N . LEU A 1 91 ? -7.584 7.416 -4.413 1.00 98.69 91 LEU A N 1
ATOM 702 C CA . LEU A 1 91 ? -6.236 7.670 -3.898 1.00 98.69 91 LEU A CA 1
ATOM 703 C C . LEU A 1 91 ? -5.775 9.109 -4.182 1.00 98.69 91 LEU A C 1
ATOM 705 O O . LEU A 1 91 ? -5.324 9.792 -3.264 1.00 98.69 91 LEU A O 1
ATOM 709 N N . THR A 1 92 ? -5.903 9.577 -5.429 1.00 98.50 92 THR A N 1
ATOM 710 C CA . THR A 1 92 ? -5.554 10.959 -5.800 1.00 98.50 92 THR A CA 1
ATOM 711 C C . THR A 1 92 ? -6.341 11.965 -4.965 1.00 98.50 92 THR A C 1
ATOM 713 O O . THR A 1 92 ? -5.742 12.847 -4.361 1.00 98.50 92 THR A O 1
ATOM 716 N N . ARG A 1 93 ? -7.660 11.798 -4.864 1.00 98.31 93 ARG A N 1
ATOM 717 C CA . ARG A 1 93 ? -8.519 12.726 -4.126 1.00 98.31 93 ARG A CA 1
ATOM 718 C C . ARG A 1 93 ? -8.179 12.793 -2.643 1.00 98.31 93 ARG A C 1
ATOM 720 O O . ARG A 1 93 ? -8.048 13.881 -2.100 1.00 98.31 93 ARG A O 1
ATOM 727 N N . LEU A 1 94 ? -8.008 11.643 -1.989 1.00 98.62 94 LEU A N 1
ATOM 728 C CA . LEU A 1 94 ? -7.634 11.630 -0.575 1.00 98.62 94 LEU A CA 1
ATOM 729 C C . LEU A 1 94 ? -6.276 12.309 -0.364 1.00 98.62 94 LEU A C 1
ATOM 731 O O . LEU A 1 94 ? -6.100 12.996 0.634 1.00 98.62 94 LEU A O 1
ATOM 735 N N . ALA A 1 95 ? -5.328 12.151 -1.294 1.00 98.44 95 ALA A N 1
ATOM 736 C CA . ALA A 1 95 ? -4.024 12.811 -1.216 1.00 98.44 95 ALA A CA 1
ATOM 737 C C . ALA A 1 95 ? -4.107 14.333 -1.412 1.00 98.44 95 ALA A C 1
ATOM 739 O O . ALA A 1 95 ? -3.323 15.058 -0.806 1.00 98.44 95 ALA A O 1
ATOM 740 N N . GLU A 1 96 ? -5.051 14.807 -2.227 1.00 98.12 96 GLU A N 1
ATOM 741 C CA . GLU A 1 96 ? -5.324 16.234 -2.433 1.00 98.12 96 GLU A CA 1
ATOM 742 C C . GLU A 1 96 ? -6.033 16.883 -1.236 1.00 98.12 96 GLU A C 1
ATOM 744 O O . GLU A 1 96 ? -5.764 18.041 -0.916 1.00 98.12 96 GLU A O 1
ATOM 749 N N . GLU A 1 97 ? -6.950 16.160 -0.592 1.00 98.25 97 GLU A N 1
ATOM 750 C CA . GLU A 1 97 ? -7.775 16.677 0.506 1.00 98.25 97 GLU A CA 1
ATOM 751 C C . GLU A 1 97 ? -7.092 16.570 1.874 1.00 98.25 97 GLU A C 1
ATOM 753 O O . GLU A 1 97 ? -7.259 17.448 2.724 1.00 98.25 97 GLU A O 1
ATOM 758 N N . ALA A 1 98 ? -6.321 15.506 2.110 1.00 98.38 98 ALA A N 1
ATOM 759 C CA . ALA A 1 98 ? -5.629 15.315 3.374 1.00 98.38 98 ALA A CA 1
ATOM 760 C C . ALA A 1 98 ? -4.463 16.307 3.540 1.00 98.38 98 ALA A C 1
ATOM 762 O O . ALA A 1 98 ? -3.883 16.776 2.556 1.00 98.38 98 ALA A O 1
ATOM 763 N N . PRO A 1 9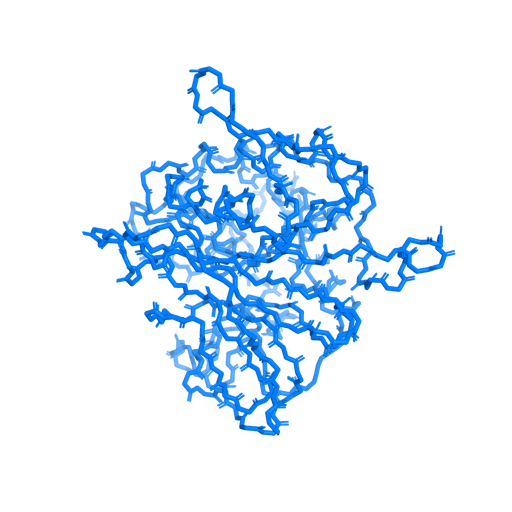9 ? -4.032 16.601 4.783 1.00 97.56 99 PRO A N 1
ATOM 764 C CA . PRO A 1 99 ? -2.817 17.375 4.987 1.00 97.56 99 PRO A CA 1
ATOM 765 C C . PRO A 1 99 ? -1.614 16.736 4.257 1.00 97.56 99 PRO A C 1
ATOM 767 O O . PRO A 1 99 ? -1.520 15.504 4.185 1.00 97.56 99 PRO A O 1
ATOM 770 N N . PRO A 1 100 ? -0.654 17.530 3.745 1.00 97.06 100 PRO A N 1
ATOM 771 C CA . PRO A 1 100 ? 0.490 16.986 3.023 1.00 97.06 100 PRO A CA 1
ATOM 772 C C . PRO A 1 100 ? 1.243 15.921 3.828 1.00 97.06 100 PRO A C 1
ATOM 774 O O . PRO A 1 100 ? 1.593 16.109 4.994 1.00 97.06 100 PRO A O 1
ATOM 777 N N . GLY A 1 101 ? 1.508 14.798 3.174 1.00 97.38 101 GLY A N 1
ATOM 778 C CA . GLY A 1 101 ? 2.183 13.626 3.708 1.00 97.38 101 GLY A CA 1
ATOM 779 C C . GLY A 1 101 ? 1.265 12.627 4.406 1.00 97.38 101 GLY A C 1
ATOM 780 O O . GLY A 1 101 ? 1.777 11.636 4.917 1.00 97.38 101 GLY A O 1
ATOM 781 N N . ARG A 1 102 ? -0.058 12.833 4.471 1.00 98.06 102 ARG A N 1
ATOM 782 C CA . ARG A 1 102 ? -0.970 11.935 5.211 1.00 98.06 102 ARG A CA 1
ATOM 783 C C . ARG A 1 102 ? -1.497 10.734 4.433 1.00 98.06 102 ARG A C 1
ATOM 785 O O . ARG A 1 102 ? -2.066 9.845 5.056 1.00 98.06 102 ARG A O 1
ATOM 792 N N . ILE A 1 103 ? -1.271 10.665 3.124 1.00 98.62 103 ILE A N 1
ATOM 793 C CA . ILE A 1 103 ? -1.667 9.519 2.299 1.00 98.62 103 ILE A CA 1
ATOM 794 C C . ILE A 1 103 ? -0.425 8.836 1.747 1.00 98.62 103 ILE A C 1
ATOM 796 O O . ILE A 1 103 ? 0.405 9.475 1.101 1.00 98.62 103 ILE A O 1
ATOM 800 N N . ARG A 1 104 ? -0.302 7.533 2.000 1.00 98.50 104 ARG A N 1
ATOM 801 C CA . ARG A 1 104 ? 0.772 6.676 1.499 1.00 98.50 104 ARG A CA 1
ATOM 802 C C . ARG A 1 104 ? 0.211 5.584 0.623 1.00 98.50 104 ARG A C 1
ATOM 804 O O . ARG A 1 104 ? -0.831 5.005 0.914 1.00 98.50 104 ARG A O 1
ATOM 811 N N . TYR A 1 105 ? 0.957 5.284 -0.428 1.00 98.81 105 TYR A N 1
ATOM 812 C CA . TYR A 1 105 ? 0.634 4.220 -1.351 1.00 98.81 105 TYR A CA 1
ATOM 813 C C . TYR A 1 105 ? 1.886 3.404 -1.631 1.00 98.81 105 TYR A C 1
ATOM 815 O O . TYR A 1 105 ? 2.890 3.940 -2.113 1.00 98.81 105 TYR A O 1
ATOM 823 N N . HIS A 1 106 ? 1.822 2.124 -1.283 1.00 98.81 106 HIS A N 1
ATOM 824 C CA . HIS A 1 106 ? 2.893 1.176 -1.525 1.00 98.81 106 HIS A CA 1
ATOM 825 C C . HIS A 1 106 ? 2.665 0.405 -2.821 1.00 98.81 106 HIS A C 1
ATOM 827 O O . HIS A 1 106 ? 1.535 0.211 -3.261 1.00 98.81 106 HIS A O 1
ATOM 833 N N . LEU A 1 107 ? 3.755 -0.057 -3.423 1.00 98.88 107 LEU A N 1
ATOM 834 C CA . LEU A 1 107 ? 3.715 -1.074 -4.459 1.00 98.88 107 LEU A CA 1
ATOM 835 C C . LEU A 1 107 ? 3.266 -2.397 -3.837 1.00 98.88 107 LEU A C 1
ATOM 837 O O . LEU A 1 107 ? 3.795 -2.799 -2.805 1.00 98.88 107 LEU A O 1
ATOM 841 N N . GLY A 1 108 ? 2.344 -3.088 -4.496 1.00 98.69 108 GLY A N 1
ATOM 842 C CA . GLY A 1 108 ? 2.147 -4.526 -4.386 1.00 98.69 108 GLY A CA 1
ATOM 843 C C . GLY A 1 108 ? 2.619 -5.250 -5.645 1.00 98.69 108 GLY A C 1
ATOM 844 O O . GLY A 1 108 ? 3.234 -4.663 -6.547 1.00 98.69 108 GLY A O 1
ATOM 845 N N . ASN A 1 109 ? 2.354 -6.552 -5.734 1.00 97.94 109 ASN A N 1
ATOM 846 C CA . ASN A 1 109 ? 2.728 -7.311 -6.925 1.00 97.94 109 ASN A CA 1
ATOM 847 C C . ASN A 1 109 ? 1.936 -6.908 -8.174 1.00 97.94 109 ASN A C 1
ATOM 849 O O . ASN A 1 109 ? 2.410 -7.116 -9.294 1.00 97.94 109 ASN A O 1
ATOM 853 N N . HIS A 1 110 ? 0.737 -6.360 -8.013 1.00 98.25 110 HIS A N 1
ATOM 854 C CA . HIS A 1 110 ? -0.043 -5.860 -9.136 1.00 98.25 110 HIS A CA 1
ATOM 855 C C . HIS A 1 110 ? 0.482 -4.508 -9.639 1.00 98.25 110 HIS A C 1
ATOM 857 O O . HIS A 1 110 ? 0.541 -4.286 -10.849 1.00 98.25 110 HIS A O 1
ATOM 863 N N . GLU A 1 111 ? 1.019 -3.658 -8.763 1.00 98.56 111 GLU A N 1
ATOM 864 C CA . GLU A 1 111 ? 1.777 -2.477 -9.190 1.00 98.56 111 GLU A CA 1
ATOM 865 C C . GLU A 1 111 ? 3.130 -2.855 -9.809 1.00 98.56 111 GLU A C 1
ATOM 867 O O . GLU A 1 111 ? 3.554 -2.235 -10.786 1.00 98.56 111 GLU A O 1
ATOM 872 N N . MET A 1 112 ? 3.780 -3.925 -9.336 1.00 98.00 112 MET A N 1
ATOM 873 C CA . MET A 1 112 ? 4.952 -4.489 -10.018 1.00 98.00 112 MET A CA 1
ATOM 874 C C . MET A 1 112 ? 4.619 -4.886 -11.467 1.00 98.00 112 MET A C 1
ATOM 876 O O . MET A 1 112 ? 5.447 -4.697 -12.357 1.00 98.00 112 MET A O 1
ATOM 880 N N . ALA A 1 113 ? 3.408 -5.379 -11.739 1.00 97.50 113 ALA A N 1
ATOM 881 C CA . ALA A 1 113 ? 2.959 -5.684 -13.098 1.00 97.50 113 ALA A CA 1
ATOM 882 C C . ALA A 1 113 ? 2.715 -4.441 -13.969 1.00 97.50 113 ALA A C 1
ATOM 884 O O . ALA A 1 113 ? 2.823 -4.530 -15.191 1.00 97.50 113 ALA A O 1
ATOM 885 N N . VAL A 1 114 ? 2.482 -3.270 -13.365 1.00 97.75 114 VAL A N 1
ATOM 886 C CA . VAL A 1 114 ? 2.492 -1.987 -14.088 1.00 97.75 114 VAL A CA 1
ATOM 887 C C . VAL A 1 114 ? 3.907 -1.630 -14.535 1.00 97.75 114 VAL A C 1
ATOM 889 O O . VAL A 1 114 ? 4.089 -1.160 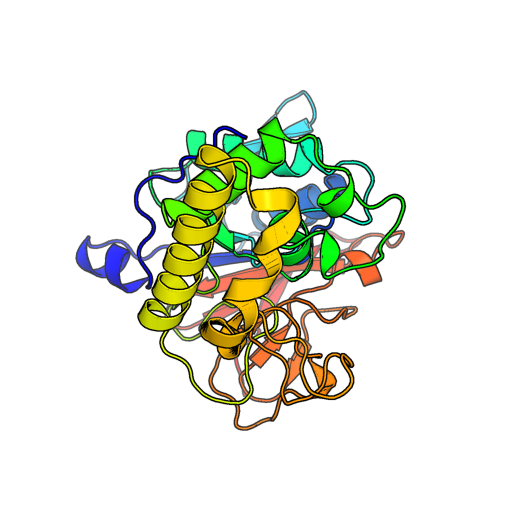-15.658 1.00 97.75 114 VAL A O 1
ATOM 892 N N . LEU A 1 115 ? 4.897 -1.850 -13.662 1.00 98.00 115 LEU A N 1
ATOM 893 C CA . LEU A 1 115 ? 6.307 -1.545 -13.923 1.00 98.00 115 LEU A CA 1
ATOM 894 C C . LEU A 1 115 ? 6.941 -2.516 -14.918 1.00 98.00 115 LEU A C 1
ATOM 896 O O . LEU A 1 115 ? 7.721 -2.083 -15.765 1.00 98.00 115 LEU A O 1
ATOM 900 N N . PHE A 1 116 ? 6.577 -3.797 -14.832 1.00 97.06 116 PHE A N 1
ATOM 901 C CA . PHE A 1 116 ? 7.193 -4.882 -15.589 1.00 97.06 116 PHE A CA 1
ATOM 902 C C . PHE A 1 116 ? 6.145 -5.773 -16.277 1.00 97.06 116 PHE A C 1
ATOM 904 O O . PHE A 1 116 ? 6.061 -6.969 -15.986 1.00 97.06 116 PHE A O 1
ATOM 911 N N . PRO A 1 117 ? 5.335 -5.252 -17.213 1.00 95.25 117 PRO A N 1
ATOM 912 C CA . PRO A 1 117 ? 4.204 -5.990 -17.776 1.00 95.25 117 PRO A CA 1
ATOM 913 C C . PRO A 1 117 ? 4.631 -7.296 -18.461 1.00 95.25 117 PRO A C 1
ATOM 915 O O . PRO A 1 117 ? 4.020 -8.334 -18.228 1.00 95.25 117 PRO A O 1
ATOM 918 N N . ASN A 1 118 ? 5.743 -7.301 -19.210 1.00 93.62 118 ASN A N 1
ATOM 919 C CA . ASN A 1 118 ? 6.240 -8.509 -19.898 1.00 93.62 118 ASN A CA 1
ATOM 920 C C . ASN A 1 118 ? 6.759 -9.593 -18.937 1.00 93.62 118 ASN A C 1
ATOM 922 O O . ASN A 1 118 ? 6.989 -10.731 -19.356 1.00 93.62 118 ASN A O 1
ATOM 926 N N . ARG A 1 119 ? 6.935 -9.271 -17.647 1.00 92.38 119 ARG A N 1
ATOM 927 C CA . ARG A 1 119 ? 7.294 -10.252 -16.618 1.00 92.38 119 ARG A CA 1
ATOM 928 C C . ARG A 1 119 ? 6.145 -11.210 -16.327 1.00 92.38 119 ARG A C 1
ATOM 930 O O . ARG A 1 119 ? 6.385 -12.345 -15.897 1.00 92.38 119 ARG A O 1
ATOM 937 N N . PHE A 1 120 ? 4.919 -10.746 -16.553 1.00 90.56 120 PHE A N 1
ATOM 938 C CA . PHE A 1 120 ? 3.682 -11.426 -16.215 1.00 90.56 120 PHE A CA 1
ATOM 939 C C . PHE A 1 120 ? 2.886 -11.740 -17.480 1.00 90.56 120 PHE A C 1
ATOM 941 O O . PHE A 1 120 ? 2.918 -11.030 -18.477 1.00 90.56 120 PHE A O 1
ATOM 948 N N . ARG A 1 121 ? 2.156 -12.855 -17.458 1.00 82.62 121 ARG A N 1
ATOM 949 C CA . ARG A 1 121 ? 1.293 -13.281 -18.569 1.00 82.62 121 ARG A CA 1
ATOM 950 C C . ARG A 1 121 ? -0.154 -13.306 -18.101 1.00 82.62 121 ARG A C 1
ATOM 952 O O . ARG A 1 121 ? -0.776 -14.365 -18.066 1.00 82.62 121 ARG A O 1
ATOM 959 N N . TRP A 1 122 ? -0.649 -12.154 -17.656 1.00 91.44 122 TRP A N 1
ATOM 960 C CA . TRP A 1 122 ? -1.995 -11.996 -17.107 1.00 91.44 122 TRP A CA 1
ATOM 961 C C . TRP A 1 122 ? -2.911 -11.294 -18.125 1.00 91.44 122 TRP A C 1
ATOM 963 O O . TRP A 1 122 ? -2.974 -10.068 -18.137 1.00 91.44 122 TRP A O 1
ATOM 973 N N . PRO A 1 123 ? -3.588 -12.037 -19.020 1.00 86.69 123 PRO A N 1
ATOM 974 C CA . PRO A 1 123 ? -4.476 -11.434 -20.013 1.00 86.69 123 PRO A CA 1
ATOM 975 C C . PRO A 1 123 ? -5.722 -10.833 -19.348 1.00 86.69 123 PRO A C 1
ATOM 977 O O . PRO A 1 123 ? -6.247 -11.424 -18.402 1.00 86.69 123 PRO A O 1
ATOM 980 N N . GLY A 1 124 ? -6.226 -9.704 -19.858 1.00 88.31 124 GLY A N 1
ATOM 981 C CA . GLY A 1 124 ? -7.439 -9.068 -19.332 1.00 88.31 124 GLY A CA 1
ATOM 982 C C . GLY A 1 124 ? -7.251 -8.392 -17.975 1.00 88.31 124 GLY A C 1
ATOM 983 O O . GLY A 1 124 ? -8.227 -8.207 -17.250 1.00 88.31 124 GLY A O 1
ATOM 984 N N . VAL A 1 125 ? -6.009 -8.102 -17.580 1.00 94.44 125 VAL A N 1
ATOM 985 C CA . VAL A 1 125 ? -5.680 -7.529 -16.270 1.00 94.44 125 VAL A CA 1
ATOM 986 C C . VAL A 1 125 ? -5.291 -6.064 -16.429 1.00 94.44 125 VAL A C 1
ATOM 988 O O . VAL A 1 125 ? -4.482 -5.726 -17.293 1.00 94.44 125 VAL A O 1
ATOM 991 N N . PHE A 1 126 ? -5.870 -5.202 -15.589 1.00 96.50 126 PHE A N 1
ATOM 992 C CA . PHE A 1 126 ? -5.757 -3.750 -15.702 1.00 96.50 126 PHE A CA 1
ATOM 993 C C . PHE A 1 126 ? -4.294 -3.291 -15.705 1.00 96.50 126 PHE A C 1
ATOM 995 O O . PHE A 1 126 ? -3.946 -2.534 -16.603 1.00 96.50 126 PHE A O 1
ATOM 1002 N N . SER A 1 127 ? -3.431 -3.811 -14.817 1.00 96.50 127 SER A N 1
ATOM 1003 C CA . SER A 1 127 ? -1.980 -3.529 -14.744 1.00 96.50 127 SER A CA 1
ATOM 1004 C C . SER A 1 127 ? -1.224 -3.781 -16.061 1.00 96.50 127 SER A C 1
ATOM 1006 O O . SER A 1 127 ? -0.343 -3.007 -16.460 1.00 96.50 127 SER A O 1
ATOM 1008 N N . ILE A 1 128 ? -1.606 -4.839 -16.779 1.00 95.38 128 ILE A N 1
ATOM 1009 C CA . ILE A 1 128 ? -0.997 -5.251 -18.050 1.00 95.38 128 ILE A CA 1
ATOM 1010 C C . ILE A 1 128 ? -1.556 -4.446 -19.224 1.00 95.38 128 ILE A C 1
ATOM 1012 O O . ILE A 1 128 ? -0.808 -4.082 -20.133 1.00 95.38 128 ILE A O 1
ATOM 1016 N N . GLU A 1 129 ? -2.847 -4.129 -19.191 1.00 93.69 129 GLU A N 1
ATOM 1017 C CA . GLU A 1 129 ? -3.563 -3.443 -20.272 1.00 93.69 129 GLU A CA 1
ATOM 1018 C C . GLU A 1 129 ? -3.605 -1.917 -20.115 1.00 93.69 129 GLU A C 1
ATOM 1020 O O . GLU A 1 129 ? -4.252 -1.238 -20.914 1.00 93.69 129 GLU A O 1
ATOM 1025 N N . LEU A 1 130 ? -2.905 -1.361 -19.115 1.00 92.94 130 LEU A N 1
ATOM 1026 C CA . LEU A 1 130 ? -2.746 0.084 -18.965 1.00 92.94 130 LEU A CA 1
ATOM 1027 C C . LEU A 1 130 ? -2.323 0.728 -20.285 1.00 92.94 130 LEU A C 1
ATOM 1029 O O . LEU A 1 130 ? -1.365 0.300 -20.937 1.00 92.94 130 LEU A O 1
ATOM 1033 N N . ASP A 1 131 ? -2.991 1.829 -20.617 1.00 93.38 131 ASP A N 1
ATOM 1034 C CA . ASP A 1 131 ? -2.535 2.695 -21.687 1.00 93.38 131 ASP A CA 1
ATOM 1035 C C . ASP A 1 131 ? -1.136 3.257 -21.368 1.00 93.38 131 ASP A C 1
ATOM 1037 O O . ASP A 1 131 ? -0.738 3.430 -20.209 1.00 93.38 131 ASP A O 1
ATOM 1041 N N . ARG A 1 132 ? -0.361 3.511 -22.429 1.00 94.69 132 ARG A N 1
ATOM 1042 C CA . ARG A 1 132 ? 1.056 3.888 -22.323 1.00 94.69 132 ARG A CA 1
ATOM 1043 C C . ARG A 1 132 ? 1.261 5.159 -21.498 1.00 94.69 132 ARG A C 1
ATOM 1045 O O . ARG A 1 132 ? 2.252 5.258 -20.776 1.00 94.69 132 ARG A O 1
ATOM 1052 N N . ASP A 1 133 ? 0.337 6.114 -21.588 1.00 95.62 133 ASP A N 1
ATOM 1053 C CA . ASP A 1 133 ? 0.427 7.383 -20.868 1.00 95.62 133 ASP A CA 1
ATOM 1054 C C . ASP A 1 133 ? 0.212 7.202 -19.369 1.00 95.62 133 ASP A C 1
ATOM 1056 O O . ASP A 1 133 ? 1.003 7.713 -18.572 1.00 95.62 133 ASP A O 1
ATOM 1060 N N . LEU A 1 134 ? -0.797 6.426 -18.971 1.00 96.00 134 LEU A N 1
ATOM 1061 C CA . LEU A 1 134 ? -1.036 6.124 -17.568 1.00 96.00 134 LEU A CA 1
ATOM 1062 C C . LEU A 1 134 ? 0.102 5.285 -16.970 1.00 96.00 134 LEU A C 1
ATOM 1064 O O . LEU A 1 134 ? 0.534 5.578 -15.855 1.00 96.00 134 LEU A O 1
ATOM 1068 N N . ARG A 1 135 ? 0.652 4.315 -17.715 1.00 97.62 135 ARG A N 1
ATOM 1069 C CA . ARG A 1 135 ? 1.833 3.548 -17.279 1.00 97.62 135 ARG A CA 1
ATOM 1070 C C . ARG A 1 135 ? 3.055 4.444 -17.089 1.00 97.62 135 ARG A C 1
ATOM 1072 O O . ARG A 1 135 ? 3.714 4.374 -16.054 1.00 97.62 135 ARG A O 1
ATOM 1079 N N . ARG A 1 136 ? 3.333 5.333 -18.046 1.00 97.88 136 ARG A N 1
ATOM 1080 C CA . ARG A 1 136 ? 4.425 6.311 -17.939 1.00 97.88 136 ARG A CA 1
ATOM 1081 C C . ARG A 1 136 ? 4.235 7.241 -16.737 1.00 97.88 136 ARG A C 1
ATOM 1083 O O . ARG A 1 136 ? 5.199 7.516 -16.023 1.00 97.88 136 ARG A O 1
ATOM 1090 N N . ALA A 1 137 ? 3.008 7.700 -16.483 1.00 97.81 137 ALA A N 1
ATOM 1091 C CA . ALA A 1 137 ? 2.689 8.510 -15.308 1.00 97.81 137 ALA A CA 1
ATOM 1092 C C . ALA A 1 137 ? 2.940 7.742 -13.999 1.00 97.81 137 ALA A C 1
ATOM 1094 O O . ALA A 1 137 ? 3.549 8.286 -13.082 1.00 97.81 137 ALA A O 1
ATOM 1095 N N . PHE A 1 138 ? 2.547 6.467 -13.931 1.00 98.50 138 PHE A N 1
ATOM 1096 C CA . PHE A 1 138 ? 2.821 5.603 -12.781 1.00 98.50 138 PHE A CA 1
ATOM 1097 C C . PHE A 1 138 ? 4.329 5.449 -12.531 1.00 98.50 138 PHE A C 1
ATOM 1099 O O . PHE A 1 138 ? 4.806 5.731 -11.434 1.00 98.50 138 PHE A O 1
ATOM 1106 N N . VAL A 1 139 ? 5.101 5.106 -13.570 1.00 98.56 139 VAL A N 1
ATOM 1107 C CA . VAL A 1 139 ? 6.571 5.012 -13.497 1.00 98.56 139 VAL A CA 1
ATOM 1108 C C . VAL A 1 139 ? 7.198 6.333 -13.051 1.00 98.56 139 VAL A C 1
ATOM 1110 O O . VAL A 1 139 ? 8.140 6.336 -12.263 1.00 98.56 139 VAL A O 1
ATOM 1113 N N . THR A 1 140 ? 6.649 7.464 -13.493 1.00 98.62 140 THR A N 1
ATOM 1114 C CA . THR A 1 140 ? 7.120 8.793 -13.083 1.00 98.62 140 THR A CA 1
ATOM 1115 C C . THR A 1 140 ? 6.927 9.028 -11.585 1.00 98.62 140 THR A C 1
ATOM 1117 O O . THR A 1 140 ? 7.826 9.565 -10.938 1.00 98.62 140 THR A O 1
ATOM 1120 N N . HIS A 1 141 ? 5.804 8.592 -11.009 1.00 98.69 141 HIS A N 1
ATOM 1121 C CA . HIS A 1 141 ? 5.561 8.695 -9.566 1.00 98.69 141 HIS A CA 1
ATOM 1122 C C . HIS A 1 141 ? 6.469 7.775 -8.749 1.00 98.69 141 HIS A C 1
ATOM 1124 O O . HIS A 1 141 ? 6.976 8.200 -7.711 1.00 98.69 141 HIS A O 1
ATOM 1130 N N . VAL A 1 142 ? 6.752 6.564 -9.239 1.00 98.75 142 VAL A N 1
ATOM 1131 C CA . VAL A 1 142 ? 7.751 5.669 -8.625 1.00 98.75 142 VAL A CA 1
ATOM 1132 C C . VAL A 1 142 ? 9.147 6.299 -8.674 1.00 98.75 142 VAL A C 1
ATOM 1134 O O . VAL A 1 142 ? 9.824 6.390 -7.653 1.00 98.75 142 VAL A O 1
ATOM 1137 N N . ALA A 1 143 ? 9.557 6.833 -9.829 1.00 98.81 143 ALA A N 1
ATOM 1138 C CA . ALA A 1 143 ? 10.837 7.526 -10.000 1.00 98.81 143 ALA A CA 1
ATOM 1139 C C . ALA A 1 143 ? 10.977 8.764 -9.094 1.00 98.81 143 ALA A C 1
ATOM 1141 O O . ALA A 1 143 ? 12.076 9.106 -8.661 1.00 98.81 143 ALA A O 1
ATOM 1142 N N . ALA A 1 144 ? 9.866 9.448 -8.807 1.00 98.56 144 ALA A N 1
ATOM 1143 C CA . ALA A 1 144 ? 9.822 10.584 -7.891 1.00 98.56 144 ALA A CA 1
ATOM 1144 C C . ALA A 1 144 ? 9.829 10.170 -6.405 1.00 98.56 144 ALA A C 1
ATOM 1146 O O . ALA A 1 144 ? 9.959 11.034 -5.539 1.00 98.56 144 ALA A O 1
ATOM 1147 N N . GLY A 1 145 ? 9.697 8.875 -6.097 1.00 98.56 145 GLY A N 1
ATOM 1148 C CA . GLY A 1 145 ? 9.564 8.371 -4.730 1.00 98.56 145 GLY A CA 1
ATOM 1149 C C . GLY A 1 145 ? 8.213 8.690 -4.089 1.00 98.56 145 GLY A C 1
ATOM 1150 O O . GLY A 1 145 ? 8.131 8.775 -2.869 1.00 98.56 145 GLY A O 1
ATOM 1151 N N . ARG A 1 146 ? 7.167 8.908 -4.897 1.00 98.69 146 ARG A N 1
ATOM 1152 C CA . ARG A 1 146 ? 5.796 9.141 -4.411 1.00 98.69 146 ARG A CA 1
ATOM 1153 C C . ARG A 1 146 ? 5.066 7.841 -4.079 1.00 98.69 146 ARG A C 1
ATOM 1155 O O . ARG A 1 146 ? 4.198 7.836 -3.215 1.00 98.69 146 ARG A O 1
ATOM 1162 N N . ILE A 1 147 ? 5.421 6.765 -4.777 1.00 98.75 147 ILE A N 1
ATOM 1163 C CA . ILE A 1 147 ? 4.941 5.402 -4.535 1.00 98.75 147 ILE A CA 1
ATOM 1164 C C . ILE A 1 147 ? 6.149 4.591 -4.060 1.00 98.75 147 ILE A C 1
ATOM 1166 O O . ILE A 1 147 ? 7.158 4.523 -4.767 1.00 98.75 147 ILE A O 1
ATOM 1170 N N . THR A 1 148 ? 6.066 4.041 -2.853 1.00 98.69 148 THR A N 1
ATOM 1171 C CA . THR A 1 148 ? 7.176 3.383 -2.136 1.00 98.69 148 THR A CA 1
ATOM 1172 C C . THR A 1 148 ? 6.926 1.879 -1.999 1.00 98.69 148 THR A C 1
ATOM 1174 O O . THR A 1 148 ? 5.913 1.387 -2.478 1.00 98.69 148 THR A O 1
ATOM 1177 N N . ALA A 1 149 ? 7.838 1.108 -1.403 1.00 98.75 149 ALA A N 1
ATOM 1178 C CA . ALA A 1 149 ? 7.582 -0.308 -1.087 1.00 98.75 149 ALA A CA 1
ATOM 1179 C C . ALA A 1 149 ? 7.351 -0.553 0.405 1.00 98.75 149 ALA A C 1
ATOM 1181 O O . ALA A 1 149 ? 6.720 -1.551 0.753 1.00 98.75 149 ALA A O 1
ATOM 1182 N N . ALA A 1 150 ? 7.855 0.331 1.270 1.00 98.88 150 ALA A N 1
ATOM 1183 C CA . ALA A 1 150 ? 7.720 0.168 2.705 1.00 98.88 150 ALA A CA 1
ATOM 1184 C C . ALA A 1 150 ? 7.651 1.495 3.475 1.00 98.88 150 ALA A C 1
ATOM 1186 O O . ALA A 1 150 ? 7.966 2.562 2.938 1.00 98.88 150 ALA A O 1
ATOM 1187 N N . PHE A 1 151 ? 7.252 1.401 4.744 1.00 98.88 151 PHE A N 1
ATOM 1188 C CA . PHE A 1 151 ? 7.186 2.503 5.704 1.00 98.88 151 PHE A CA 1
ATOM 1189 C C . PHE A 1 151 ? 7.363 1.978 7.136 1.00 98.88 151 PHE A C 1
ATOM 1191 O O . PHE A 1 151 ? 6.732 0.990 7.499 1.00 98.88 151 PHE A O 1
ATOM 1198 N N . ASP A 1 152 ? 8.173 2.640 7.960 1.00 98.88 152 ASP A N 1
ATOM 1199 C CA . ASP A 1 152 ? 8.307 2.316 9.384 1.00 98.88 152 ASP A CA 1
ATOM 1200 C C . ASP A 1 152 ? 7.242 3.043 10.215 1.00 98.88 152 ASP A C 1
ATOM 1202 O O . ASP A 1 152 ? 7.253 4.272 10.338 1.00 98.88 152 ASP A O 1
ATOM 1206 N N . GLY A 1 153 ? 6.322 2.272 10.795 1.00 98.69 153 GLY A N 1
ATOM 1207 C CA . GLY A 1 153 ? 5.359 2.736 11.788 1.00 98.69 153 GLY A CA 1
ATOM 1208 C C . GLY A 1 153 ? 5.968 2.900 13.176 1.00 98.69 153 GLY A C 1
ATOM 1209 O O . GLY A 1 153 ? 7.173 3.086 13.333 1.00 98.69 153 GLY A O 1
ATOM 1210 N N . TYR A 1 154 ? 5.119 2.838 14.202 1.00 98.50 154 TYR A N 1
ATOM 1211 C CA . TYR A 1 154 ? 5.569 2.973 15.591 1.00 98.50 154 TYR A CA 1
ATOM 1212 C C . TYR A 1 154 ? 6.283 1.715 16.084 1.00 98.50 154 TYR A C 1
ATOM 1214 O O . TYR A 1 154 ? 7.358 1.776 16.677 1.00 98.50 154 TYR A O 1
ATOM 1222 N N . ARG A 1 155 ? 5.647 0.568 15.859 1.00 97.62 155 ARG A N 1
ATOM 1223 C CA . ARG A 1 155 ? 6.072 -0.766 16.283 1.00 97.62 155 ARG A CA 1
ATOM 1224 C C . ARG A 1 155 ? 6.189 -1.725 15.105 1.00 97.62 155 ARG A C 1
ATOM 1226 O O . ARG A 1 155 ? 6.888 -2.721 15.246 1.00 97.62 155 ARG A O 1
ATOM 1233 N N . TYR A 1 156 ? 5.513 -1.450 13.988 1.00 98.69 156 TYR A N 1
ATOM 1234 C CA . TYR A 1 156 ? 5.468 -2.323 12.815 1.00 98.69 156 TYR A CA 1
ATOM 1235 C C . TYR A 1 156 ? 6.059 -1.645 11.577 1.00 98.69 156 TYR A C 1
ATOM 1237 O O . TYR A 1 156 ? 5.793 -0.474 11.310 1.00 98.69 156 TYR A O 1
ATOM 1245 N N . THR A 1 157 ? 6.790 -2.410 10.766 1.00 98.81 157 THR A N 1
ATOM 1246 C CA . THR A 1 157 ? 7.144 -1.998 9.402 1.00 98.81 157 THR A CA 1
ATOM 1247 C C . THR A 1 157 ? 6.050 -2.445 8.427 1.00 98.81 157 THR A C 1
ATOM 1249 O O . THR A 1 157 ? 5.649 -3.608 8.403 1.00 98.81 157 THR A O 1
ATOM 1252 N N . TYR A 1 158 ? 5.563 -1.529 7.600 1.00 98.88 158 TYR A N 1
ATOM 1253 C CA . TYR A 1 158 ? 4.559 -1.787 6.572 1.00 98.88 158 TYR A CA 1
ATOM 1254 C C . TYR A 1 158 ? 5.248 -2.140 5.261 1.00 98.88 158 TYR A C 1
ATOM 1256 O O . TYR A 1 158 ? 6.075 -1.368 4.783 1.00 98.88 158 TYR A O 1
ATOM 1264 N N . ALA A 1 159 ? 4.887 -3.271 4.665 1.00 98.75 159 ALA A N 1
ATOM 1265 C CA . ALA A 1 159 ? 5.279 -3.666 3.312 1.00 98.75 159 ALA A CA 1
ATOM 1266 C C . ALA A 1 159 ? 4.223 -4.616 2.736 1.00 98.75 159 ALA A C 1
ATOM 1268 O O . ALA A 1 159 ? 3.514 -5.271 3.494 1.00 98.75 159 ALA A O 1
ATOM 1269 N N . HIS A 1 160 ? 4.113 -4.730 1.412 1.00 98.81 160 HIS A N 1
ATOM 1270 C CA . HIS A 1 160 ? 2.997 -5.471 0.818 1.00 98.81 160 HIS A CA 1
ATOM 1271 C C . HIS A 1 160 ? 3.000 -6.978 1.134 1.00 98.81 160 HIS A C 1
ATOM 1273 O O . HIS A 1 160 ? 2.008 -7.488 1.634 1.00 98.81 160 HIS A O 1
ATOM 1279 N N . ALA A 1 161 ? 4.083 -7.714 0.880 1.00 98.38 161 ALA A N 1
ATOM 1280 C CA . ALA A 1 161 ? 4.193 -9.129 1.268 1.00 98.38 161 ALA A CA 1
ATOM 1281 C C . ALA A 1 161 ? 5.080 -9.337 2.509 1.00 98.38 161 ALA A C 1
ATOM 1283 O O . ALA A 1 161 ? 4.930 -10.328 3.227 1.00 98.38 161 ALA A O 1
ATOM 1284 N N . GLY A 1 162 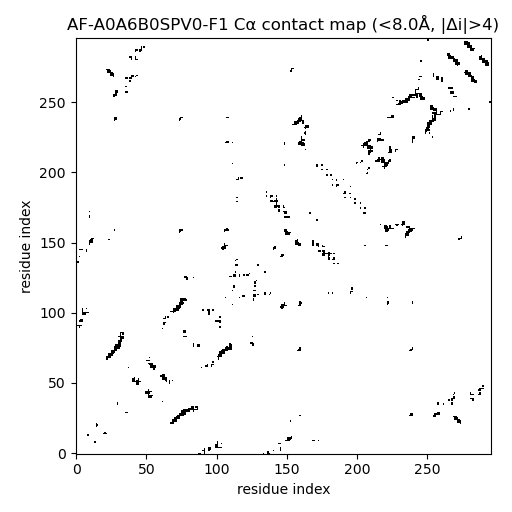? 5.982 -8.387 2.768 1.00 97.62 162 GLY A N 1
ATOM 1285 C CA . GLY A 1 162 ? 6.950 -8.446 3.860 1.00 97.62 162 GLY A CA 1
ATOM 1286 C C . GLY A 1 162 ? 8.068 -9.459 3.622 1.00 97.62 162 GLY A C 1
ATOM 1287 O O . GLY A 1 162 ? 8.272 -9.949 2.511 1.00 97.62 162 GLY A O 1
ATOM 1288 N N . SER A 1 163 ? 8.820 -9.742 4.682 1.00 97.12 163 SER A N 1
ATOM 1289 C CA . SER A 1 163 ? 9.990 -10.626 4.675 1.00 97.12 163 SER A CA 1
ATOM 1290 C C . SER A 1 163 ? 10.128 -11.344 6.017 1.00 97.12 163 SER A C 1
ATOM 1292 O O . SER A 1 163 ? 9.712 -10.824 7.051 1.00 97.12 163 SER A O 1
ATOM 1294 N N . THR A 1 164 ? 10.729 -12.533 6.024 1.00 96.94 164 THR A N 1
ATOM 1295 C CA . THR A 1 164 ? 11.127 -13.202 7.275 1.00 96.94 164 THR A CA 1
ATOM 1296 C C . THR A 1 164 ? 12.315 -12.509 7.935 1.00 96.94 164 THR A C 1
ATOM 1298 O O . THR A 1 164 ? 12.429 -12.494 9.156 1.00 96.94 164 THR A O 1
ATOM 1301 N N . ASP A 1 165 ? 13.182 -11.903 7.126 1.00 96.12 165 ASP A N 1
ATOM 1302 C CA . ASP A 1 165 ? 14.352 -11.159 7.578 1.00 96.12 165 ASP A CA 1
ATOM 1303 C C . ASP A 1 165 ? 14.039 -9.667 7.726 1.00 96.12 165 ASP A C 1
ATOM 1305 O O . ASP A 1 165 ? 13.203 -9.115 7.003 1.00 96.12 165 ASP A O 1
ATOM 1309 N N . SER A 1 166 ? 14.768 -8.993 8.618 1.00 95.56 166 SER A N 1
ATOM 1310 C CA . SER A 1 166 ? 14.744 -7.533 8.721 1.00 95.56 166 SER A CA 1
ATOM 1311 C C . SER A 1 166 ? 15.275 -6.876 7.452 1.00 95.56 166 SER A C 1
ATOM 1313 O O . SER A 1 166 ? 16.287 -7.312 6.900 1.00 95.56 166 SER A O 1
ATOM 1315 N N . PHE A 1 167 ? 14.662 -5.766 7.061 1.00 97.88 167 PHE A N 1
ATOM 1316 C CA . PHE A 1 167 ? 15.124 -4.918 5.971 1.00 97.88 167 PHE A CA 1
ATOM 1317 C C . PHE A 1 167 ? 15.095 -3.451 6.397 1.00 97.88 167 PHE A C 1
ATOM 1319 O O . PHE A 1 167 ? 14.353 -3.067 7.296 1.00 97.88 167 PHE A O 1
ATOM 1326 N N . ASP A 1 168 ? 15.923 -2.639 5.749 1.00 98.50 168 ASP A N 1
ATOM 1327 C CA . ASP A 1 168 ? 15.959 -1.195 5.958 1.00 98.50 168 ASP A CA 1
ATOM 1328 C C . ASP A 1 168 ? 15.008 -0.508 4.969 1.00 98.50 168 ASP A C 1
ATOM 1330 O O . ASP A 1 168 ? 15.159 -0.646 3.750 1.00 98.50 168 ASP A O 1
ATOM 1334 N N . VAL A 1 169 ? 14.017 0.222 5.490 1.00 98.81 169 VAL A N 1
ATOM 1335 C CA . VAL A 1 169 ? 12.981 0.875 4.675 1.00 98.81 169 VAL A CA 1
ATOM 1336 C C . VAL A 1 169 ? 13.578 1.898 3.711 1.00 98.81 169 VAL A C 1
ATOM 1338 O O . VAL A 1 169 ? 13.185 1.930 2.544 1.00 98.81 169 VAL A O 1
ATOM 1341 N N . THR A 1 170 ? 14.561 2.684 4.161 1.00 98.62 170 THR A N 1
ATOM 1342 C CA . THR A 1 170 ? 15.223 3.700 3.325 1.00 98.62 170 THR A CA 1
ATOM 1343 C C . THR A 1 170 ? 15.874 3.043 2.108 1.00 98.62 170 THR A C 1
ATOM 1345 O O . THR A 1 170 ? 15.590 3.410 0.970 1.00 98.62 170 THR A O 1
ATOM 1348 N N . THR A 1 171 ? 16.672 1.997 2.331 1.00 98.69 171 THR A N 1
ATOM 1349 C CA . THR A 1 171 ? 17.366 1.233 1.285 1.00 98.69 171 THR A CA 1
ATOM 1350 C C . THR A 1 171 ? 16.381 0.607 0.295 1.00 98.69 171 THR A C 1
ATOM 1352 O O . THR A 1 171 ? 16.582 0.653 -0.922 1.00 98.69 171 THR A O 1
ATOM 1355 N N . VAL A 1 172 ? 15.282 0.036 0.796 1.00 98.62 172 VAL A N 1
ATOM 1356 C CA . VAL A 1 172 ? 14.225 -0.556 -0.036 1.00 98.62 172 VAL A CA 1
ATOM 1357 C C . VAL A 1 172 ? 13.543 0.505 -0.905 1.00 98.62 172 VAL A C 1
ATOM 1359 O O . VAL A 1 172 ? 13.387 0.310 -2.115 1.00 98.62 172 VAL A O 1
ATOM 1362 N N . ASN A 1 173 ? 13.184 1.651 -0.330 1.00 98.88 173 ASN A N 1
ATOM 1363 C CA . ASN A 1 173 ? 12.532 2.736 -1.060 1.00 98.88 173 ASN A CA 1
ATOM 1364 C C . ASN A 1 173 ? 13.482 3.428 -2.054 1.00 98.88 173 ASN A C 1
ATOM 1366 O O . ASN A 1 173 ? 13.053 3.827 -3.141 1.00 98.88 173 ASN A O 1
ATOM 1370 N N . GLU A 1 174 ? 14.778 3.520 -1.749 1.00 98.81 174 GLU A N 1
ATOM 1371 C CA . GLU A 1 174 ? 15.814 3.964 -2.688 1.00 98.81 174 GLU A CA 1
ATOM 1372 C C . GLU A 1 174 ? 15.973 2.997 -3.868 1.00 98.81 174 GLU A C 1
ATOM 1374 O O . GLU A 1 174 ? 16.086 3.441 -5.015 1.00 98.81 174 GLU A O 1
ATOM 1379 N N . SER A 1 175 ? 15.916 1.686 -3.617 1.00 98.69 175 SER A N 1
ATOM 1380 C CA . SER A 1 175 ? 15.935 0.653 -4.660 1.00 98.69 175 SER A CA 1
ATOM 1381 C C . SER A 1 175 ? 14.741 0.802 -5.612 1.00 98.69 175 SER A C 1
ATOM 1383 O O . SER A 1 175 ? 14.922 0.862 -6.831 1.00 98.69 175 SER A O 1
ATOM 1385 N N . VAL A 1 176 ? 13.532 0.988 -5.068 1.00 98.81 176 VAL A N 1
ATOM 1386 C CA . VAL A 1 176 ? 12.309 1.259 -5.847 1.00 98.81 176 VAL A CA 1
ATOM 1387 C C . VAL A 1 176 ? 12.432 2.534 -6.677 1.00 98.81 176 VAL A C 1
ATOM 1389 O O . VAL A 1 176 ? 12.146 2.527 -7.876 1.00 98.81 176 VAL A O 1
ATOM 1392 N N . ARG A 1 177 ? 12.894 3.630 -6.066 1.00 98.81 177 ARG A N 1
ATOM 1393 C CA . ARG A 1 177 ? 13.077 4.915 -6.752 1.00 98.81 177 ARG A CA 1
ATOM 1394 C C . ARG A 1 177 ? 14.096 4.808 -7.884 1.00 98.81 177 ARG A C 1
ATOM 1396 O O . ARG A 1 177 ? 13.872 5.344 -8.968 1.00 98.81 177 ARG A O 1
ATOM 1403 N N . THR A 1 178 ? 15.189 4.087 -7.646 1.00 98.81 178 THR A N 1
ATOM 1404 C CA . THR A 1 178 ? 16.233 3.821 -8.643 1.00 98.81 178 THR A CA 1
ATOM 1405 C C . THR A 1 178 ? 15.674 3.030 -9.820 1.00 98.81 178 THR A C 1
ATOM 1407 O O . THR A 1 178 ? 15.867 3.433 -10.968 1.00 98.81 178 THR A O 1
ATOM 1410 N N . ALA A 1 179 ? 14.920 1.960 -9.552 1.00 98.75 179 ALA A N 1
ATOM 1411 C CA . ALA A 1 179 ? 14.252 1.185 -10.590 1.00 98.75 179 ALA A CA 1
ATOM 1412 C C . ALA A 1 179 ? 13.277 2.056 -11.401 1.00 98.75 179 ALA A C 1
ATOM 1414 O O . ALA A 1 179 ? 13.354 2.091 -12.628 1.00 98.75 179 ALA A O 1
ATOM 1415 N N . GLY A 1 180 ? 12.427 2.841 -10.729 1.00 98.75 180 GLY A N 1
ATOM 1416 C CA . GLY A 1 180 ? 11.526 3.794 -11.382 1.00 98.75 180 GLY A CA 1
ATOM 1417 C C . GLY A 1 180 ? 12.265 4.811 -12.257 1.00 98.75 180 GLY A C 1
ATOM 1418 O O . GLY A 1 180 ? 11.836 5.086 -13.375 1.00 98.75 180 GLY A O 1
ATOM 1419 N N . GLY A 1 181 ? 13.402 5.334 -11.790 1.00 98.75 181 GLY A N 1
ATOM 1420 C CA . GLY A 1 181 ? 14.258 6.245 -12.552 1.00 98.75 181 GLY A CA 1
ATOM 1421 C C . GLY A 1 181 ? 14.801 5.620 -13.839 1.00 98.75 181 GLY A C 1
ATOM 1422 O O . GLY A 1 181 ? 14.713 6.246 -14.896 1.00 98.75 181 GLY A O 1
ATOM 1423 N N . LYS A 1 182 ? 15.291 4.374 -13.770 1.00 98.75 182 LYS A N 1
ATOM 1424 C CA . LYS A 1 182 ? 15.744 3.615 -14.949 1.00 98.75 182 LYS A CA 1
ATOM 1425 C C . LYS A 1 182 ? 14.595 3.377 -15.937 1.00 98.75 182 LYS A C 1
ATOM 1427 O O . LYS A 1 182 ? 14.743 3.665 -17.120 1.00 98.75 182 LYS A O 1
ATOM 1432 N N . LEU A 1 183 ? 13.429 2.943 -15.452 1.00 98.69 183 LEU A N 1
ATOM 1433 C CA . LEU A 1 183 ? 12.243 2.735 -16.293 1.00 98.69 183 LEU A CA 1
ATOM 1434 C C . LEU A 1 183 ? 11.758 4.034 -16.951 1.00 98.69 183 LEU A C 1
ATOM 1436 O O . LEU A 1 183 ? 11.343 4.024 -18.109 1.00 98.69 183 LEU A O 1
ATOM 1440 N N . ARG A 1 184 ? 11.820 5.166 -16.237 1.00 98.56 184 ARG A N 1
ATOM 1441 C CA . ARG A 1 184 ? 11.460 6.475 -16.796 1.00 98.56 184 ARG A CA 1
ATOM 1442 C C . ARG A 1 184 ? 12.412 6.879 -17.920 1.00 98.56 184 ARG A C 1
ATOM 1444 O O . ARG A 1 184 ? 11.934 7.303 -18.966 1.00 98.56 184 ARG A O 1
ATOM 1451 N N . ALA A 1 185 ? 13.720 6.695 -17.733 1.00 98.44 185 ALA A N 1
ATOM 1452 C CA . ALA A 1 185 ? 14.710 6.944 -18.781 1.00 98.44 185 ALA A CA 1
ATOM 1453 C C . ALA A 1 185 ? 14.446 6.066 -20.019 1.00 98.44 185 ALA A C 1
ATOM 1455 O O . ALA A 1 185 ? 14.378 6.574 -21.131 1.00 98.44 185 ALA A O 1
ATOM 1456 N N . MET A 1 186 ? 14.137 4.778 -19.832 1.00 98.38 186 MET A N 1
ATOM 1457 C CA . MET A 1 186 ? 13.761 3.891 -20.942 1.00 98.38 186 MET A CA 1
ATOM 1458 C C . MET A 1 186 ? 12.498 4.356 -21.689 1.00 98.38 186 MET A C 1
ATOM 1460 O O . MET A 1 186 ? 12.383 4.152 -22.898 1.00 98.38 186 MET A O 1
ATOM 1464 N N . PHE A 1 187 ? 11.533 4.985 -21.006 1.00 97.44 187 PHE A N 1
ATOM 1465 C CA . PHE A 1 187 ? 10.386 5.614 -21.673 1.00 97.44 187 PHE A CA 1
ATOM 1466 C C . PHE A 1 187 ? 10.795 6.817 -22.529 1.00 97.44 187 PHE A C 1
ATOM 1468 O O . PHE A 1 187 ? 10.236 6.992 -23.613 1.00 97.44 187 PHE A O 1
ATOM 1475 N N . GLU A 1 188 ? 11.723 7.640 -22.039 1.00 96.81 188 GLU A N 1
ATOM 1476 C CA . GLU A 1 188 ? 12.257 8.818 -22.738 1.00 96.81 188 GLU A CA 1
ATOM 1477 C C . GLU A 1 188 ? 13.062 8.406 -23.983 1.00 96.81 188 GLU A C 1
ATOM 1479 O O . GLU A 1 188 ? 12.894 9.004 -25.047 1.00 96.81 188 GLU A O 1
ATOM 1484 N N . ASP A 1 189 ? 13.831 7.321 -23.877 1.00 97.19 189 ASP A N 1
ATOM 1485 C CA . ASP A 1 189 ? 14.685 6.791 -24.946 1.00 97.19 189 ASP A CA 1
ATOM 1486 C C . ASP A 1 189 ? 13.947 5.844 -25.917 1.00 97.19 189 ASP A C 1
ATOM 1488 O O . ASP A 1 189 ? 14.498 5.421 -26.933 1.00 97.19 189 ASP A O 1
ATOM 1492 N N . GLY A 1 190 ? 12.681 5.512 -25.638 1.00 96.94 190 GLY A N 1
ATOM 1493 C CA . GLY A 1 190 ? 11.870 4.617 -26.471 1.00 96.94 190 GLY A CA 1
ATOM 1494 C C . GLY A 1 190 ? 12.217 3.128 -26.346 1.00 96.94 190 GLY A C 1
ATOM 1495 O O . GLY A 1 190 ? 11.749 2.340 -27.161 1.00 96.94 190 GLY A O 1
ATOM 1496 N N . GLN A 1 191 ? 12.984 2.751 -25.323 1.00 97.06 191 GLN A N 1
ATOM 1497 C CA . GLN A 1 191 ? 13.481 1.393 -25.063 1.00 97.06 191 GLN A CA 1
ATOM 1498 C C . GLN A 1 191 ? 12.637 0.600 -24.054 1.00 97.06 191 GLN A C 1
ATOM 1500 O O . GLN A 1 191 ? 12.879 -0.583 -23.837 1.00 97.06 191 GLN A O 1
ATOM 1505 N N . TYR A 1 192 ? 11.646 1.240 -23.420 1.00 97.38 192 TYR A N 1
ATOM 1506 C CA . TYR A 1 192 ? 10.877 0.630 -22.331 1.00 97.38 192 TYR A CA 1
ATOM 1507 C C . TYR A 1 192 ? 10.310 -0.748 -22.682 1.00 97.38 192 TYR A C 1
ATOM 1509 O O . TYR A 1 192 ? 10.457 -1.655 -21.879 1.00 97.38 192 TYR A O 1
ATOM 1517 N N . ASP A 1 193 ? 9.695 -0.925 -23.855 1.00 93.94 193 ASP A N 1
ATOM 1518 C CA . ASP A 1 193 ? 9.002 -2.174 -24.204 1.00 93.94 193 ASP A CA 1
ATOM 1519 C C . ASP A 1 193 ? 9.955 -3.377 -24.367 1.00 93.94 193 ASP A C 1
ATOM 1521 O O . ASP A 1 193 ? 9.537 -4.517 -24.131 1.00 93.94 193 ASP A O 1
ATOM 1525 N N . ASP A 1 194 ? 11.219 -3.116 -24.708 1.00 94.94 194 ASP A N 1
ATOM 1526 C CA . ASP A 1 194 ? 12.245 -4.128 -24.965 1.00 94.94 194 ASP A CA 1
ATOM 1527 C C . ASP A 1 194 ? 13.084 -4.428 -23.709 1.00 94.94 194 ASP A C 1
ATOM 1529 O O . ASP A 1 194 ? 13.326 -5.596 -23.399 1.00 94.94 194 ASP A O 1
ATOM 1533 N N . ASP A 1 195 ? 13.437 -3.392 -22.938 1.00 96.44 195 ASP A N 1
ATOM 1534 C CA . ASP A 1 195 ? 14.533 -3.468 -21.960 1.00 96.44 195 ASP A CA 1
ATOM 1535 C C . ASP A 1 195 ? 14.066 -3.418 -20.488 1.00 96.44 195 ASP A C 1
ATOM 1537 O O . ASP A 1 195 ? 14.87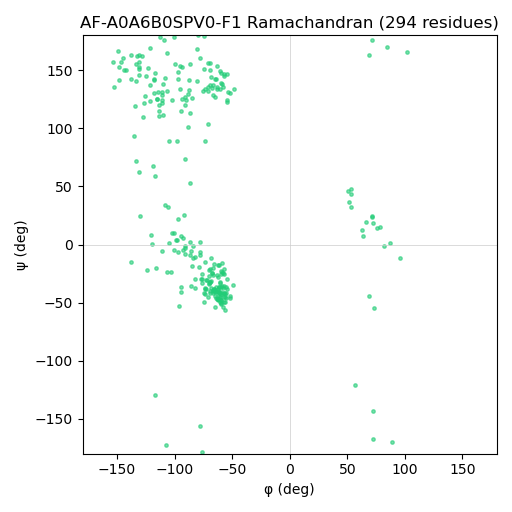1 -3.590 -19.572 1.00 96.44 195 ASP A O 1
ATOM 1541 N N . HIS A 1 196 ? 12.771 -3.199 -20.198 1.00 96.00 196 HIS A N 1
ATOM 1542 C CA . HIS A 1 196 ? 12.307 -2.971 -18.812 1.00 96.00 196 HIS A CA 1
ATOM 1543 C C . HIS A 1 196 ? 12.620 -4.111 -17.829 1.00 96.00 196 HIS A C 1
ATOM 1545 O O . HIS A 1 196 ? 12.715 -3.871 -16.628 1.00 96.00 196 HIS A O 1
ATOM 1551 N N . LEU A 1 197 ? 12.816 -5.341 -18.309 1.00 97.06 197 LEU A N 1
ATOM 1552 C CA . LEU A 1 197 ? 13.147 -6.491 -17.461 1.00 97.06 197 LEU A CA 1
ATOM 1553 C C . LEU A 1 197 ? 14.620 -6.540 -17.040 1.00 97.06 197 LEU A C 1
ATOM 1555 O O . LEU A 1 197 ? 14.931 -7.205 -16.049 1.00 97.06 197 LEU A O 1
ATOM 1559 N N . ASP A 1 198 ? 15.506 -5.836 -17.744 1.00 96.94 198 ASP A N 1
ATOM 1560 C CA . ASP A 1 198 ? 16.956 -5.935 -17.552 1.00 96.94 198 ASP A CA 1
ATOM 1561 C C . ASP A 1 198 ? 17.412 -5.410 -16.189 1.00 96.94 198 ASP A C 1
ATOM 1563 O O . ASP A 1 198 ? 18.473 -5.786 -15.697 1.00 96.94 198 ASP A O 1
ATOM 1567 N N . ILE A 1 199 ? 16.593 -4.577 -15.542 1.00 96.94 199 ILE A N 1
ATOM 1568 C CA . ILE A 1 199 ? 16.913 -4.002 -14.232 1.00 96.94 199 ILE A CA 1
ATOM 1569 C C . ILE A 1 199 ? 16.540 -4.924 -13.065 1.00 96.94 199 ILE A C 1
ATOM 1571 O O . ILE A 1 199 ? 17.041 -4.729 -11.961 1.00 96.94 199 ILE A O 1
ATOM 1575 N N . LEU A 1 200 ? 15.671 -5.922 -13.272 1.00 94.56 200 LEU A N 1
ATOM 1576 C CA . LEU A 1 200 ? 15.159 -6.776 -12.191 1.00 94.56 200 LEU A CA 1
ATOM 1577 C C . LEU A 1 200 ? 16.252 -7.466 -11.352 1.00 94.56 200 LEU A C 1
ATOM 1579 O O . LEU A 1 200 ? 16.096 -7.470 -10.129 1.00 94.56 200 LEU A O 1
ATOM 1583 N N . PRO A 1 201 ? 17.350 -8.000 -11.933 1.00 94.81 201 PRO A N 1
ATOM 1584 C CA . PRO A 1 201 ? 18.401 -8.664 -11.156 1.00 94.81 201 PRO A CA 1
ATOM 1585 C C . PRO A 1 201 ? 19.070 -7.770 -10.102 1.00 94.81 201 PRO A C 1
ATOM 1587 O O . PRO A 1 201 ? 19.581 -8.270 -9.106 1.00 94.81 201 PRO A O 1
ATOM 1590 N N . GLU A 1 202 ? 19.069 -6.446 -10.287 1.00 96.12 202 GLU A N 1
ATOM 1591 C CA . GLU A 1 202 ? 19.638 -5.495 -9.318 1.00 96.12 202 GLU A CA 1
ATOM 1592 C C . GLU A 1 202 ? 18.675 -5.164 -8.164 1.00 96.12 202 GLU A C 1
ATOM 1594 O O . GLU A 1 202 ? 19.067 -4.527 -7.187 1.00 96.12 202 GLU A O 1
ATOM 1599 N N . HIS A 1 203 ? 17.410 -5.578 -8.269 1.00 97.44 203 HIS A N 1
ATOM 1600 C CA . HIS A 1 203 ? 16.325 -5.153 -7.386 1.00 97.44 203 HIS A CA 1
ATOM 1601 C C . HIS A 1 203 ? 15.509 -6.344 -6.836 1.00 97.44 203 HIS A C 1
ATOM 1603 O O . HIS A 1 203 ? 14.344 -6.186 -6.458 1.00 97.44 203 HIS A O 1
ATOM 1609 N N . GLU A 1 204 ? 16.107 -7.540 -6.764 1.00 95.06 204 GLU A N 1
ATOM 1610 C CA . GLU A 1 204 ? 15.425 -8.785 -6.368 1.00 95.06 204 GLU A CA 1
ATOM 1611 C C . GLU A 1 204 ? 14.877 -8.772 -4.936 1.00 95.06 204 GLU A C 1
ATOM 1613 O O . GLU A 1 204 ? 13.853 -9.401 -4.677 1.00 95.06 204 GLU A O 1
ATOM 1618 N N . THR A 1 205 ? 15.473 -8.009 -4.015 1.00 95.81 205 THR A N 1
ATOM 1619 C CA . THR A 1 205 ? 14.928 -7.849 -2.654 1.00 95.81 205 THR A CA 1
ATOM 1620 C C . THR A 1 205 ? 13.480 -7.355 -2.675 1.00 95.81 205 THR A C 1
ATOM 1622 O O . THR A 1 205 ? 12.666 -7.790 -1.866 1.00 95.81 205 THR A O 1
ATOM 1625 N N . VAL A 1 206 ? 13.131 -6.476 -3.620 1.00 97.94 206 VAL A N 1
ATOM 1626 C CA . VAL A 1 206 ? 11.770 -5.941 -3.756 1.00 97.94 206 VAL A CA 1
ATOM 1627 C C . VAL A 1 206 ? 10.980 -6.733 -4.796 1.00 97.94 206 VAL A C 1
ATOM 1629 O O . VAL A 1 206 ? 9.895 -7.232 -4.508 1.00 97.94 206 VAL A O 1
ATOM 1632 N N . PHE A 1 207 ? 11.538 -6.874 -6.001 1.00 97.62 207 PHE A N 1
ATOM 1633 C CA . PHE A 1 207 ? 10.837 -7.384 -7.184 1.00 97.62 207 PHE A CA 1
ATOM 1634 C C . PHE A 1 207 ? 11.101 -8.869 -7.481 1.00 97.62 207 PHE A C 1
ATOM 1636 O O . PHE A 1 207 ? 10.656 -9.394 -8.504 1.00 97.62 207 PHE A O 1
ATOM 1643 N N . GLY A 1 208 ? 11.851 -9.567 -6.632 1.00 95.44 208 GLY A N 1
ATOM 1644 C CA . GLY A 1 208 ? 12.137 -10.987 -6.803 1.00 95.44 208 GLY A CA 1
ATOM 1645 C C . GLY A 1 208 ? 10.873 -11.829 -6.647 1.00 95.44 208 GLY A C 1
ATOM 1646 O O . GLY A 1 208 ? 10.087 -11.628 -5.728 1.00 95.44 208 GLY A O 1
ATOM 1647 N N . ILE A 1 209 ? 10.679 -12.823 -7.516 1.00 92.31 209 ILE A N 1
ATOM 1648 C CA . ILE A 1 209 ? 9.536 -13.753 -7.405 1.00 92.31 209 ILE A CA 1
ATOM 1649 C C . ILE A 1 209 ? 9.895 -15.084 -6.724 1.00 92.31 209 ILE A C 1
ATOM 1651 O O . ILE A 1 209 ? 9.062 -15.994 -6.648 1.00 92.31 209 ILE A O 1
ATOM 1655 N N . GLY A 1 210 ? 11.142 -15.194 -6.258 1.00 85.75 210 GLY A N 1
ATOM 1656 C CA . GLY A 1 210 ? 11.709 -16.383 -5.632 1.00 85.75 210 GLY A CA 1
ATOM 1657 C C . GLY A 1 210 ? 11.975 -17.535 -6.605 1.00 85.75 210 GLY A C 1
ATOM 1658 O O . GLY A 1 210 ? 11.653 -17.489 -7.800 1.00 85.75 210 GLY A O 1
ATOM 1659 N N . GLU A 1 211 ? 12.567 -18.602 -6.073 1.00 79.62 211 GLU A N 1
ATOM 1660 C CA . GLU A 1 211 ? 12.872 -19.813 -6.837 1.00 79.62 211 GLU A CA 1
ATOM 1661 C C . GLU A 1 211 ? 11.601 -20.449 -7.423 1.00 79.62 211 GLU A C 1
ATOM 1663 O O . GLU A 1 211 ? 10.541 -20.499 -6.792 1.00 79.62 211 GLU A O 1
ATOM 1668 N N . GLY A 1 212 ? 11.688 -20.915 -8.673 1.00 70.19 212 GLY A N 1
ATOM 1669 C CA . GLY A 1 212 ? 10.560 -21.533 -9.383 1.00 70.19 212 GLY A CA 1
ATOM 1670 C C . GLY A 1 212 ? 9.369 -20.597 -9.644 1.00 70.19 212 GLY A C 1
ATOM 1671 O O . GLY A 1 212 ? 8.330 -21.059 -10.109 1.00 70.19 212 GLY A O 1
ATOM 1672 N N . GLY A 1 213 ? 9.504 -19.299 -9.346 1.00 69.12 213 GLY A N 1
ATOM 1673 C CA . GLY A 1 213 ? 8.462 -18.285 -9.494 1.00 69.12 213 GLY A CA 1
ATOM 1674 C C . GLY A 1 213 ? 7.250 -18.445 -8.575 1.00 69.12 213 GLY A C 1
ATOM 1675 O O . GLY A 1 213 ? 6.174 -17.923 -8.870 1.00 69.12 213 GLY A O 1
ATOM 1676 N N . GLY A 1 214 ? 7.412 -19.202 -7.488 1.00 69.94 214 GLY A N 1
ATOM 1677 C CA . GLY A 1 214 ? 6.315 -19.814 -6.743 1.00 69.94 214 GLY A CA 1
ATOM 1678 C C . GLY A 1 214 ? 5.811 -19.076 -5.503 1.00 69.94 214 GLY A C 1
ATOM 1679 O O . GLY A 1 214 ? 5.243 -19.752 -4.647 1.00 69.94 214 GLY A O 1
ATOM 1680 N N . ARG A 1 215 ? 6.016 -17.753 -5.360 1.00 87.75 215 ARG A N 1
ATOM 1681 C CA . ARG A 1 215 ? 5.693 -17.017 -4.107 1.00 87.75 215 ARG A CA 1
ATOM 1682 C C . ARG A 1 215 ? 6.347 -17.668 -2.875 1.00 87.75 215 ARG A C 1
ATOM 1684 O O . ARG A 1 215 ? 5.762 -17.708 -1.799 1.00 87.75 215 ARG A O 1
ATOM 1691 N N . GLY A 1 216 ? 7.522 -18.269 -3.074 1.00 92.31 216 GLY A N 1
ATOM 1692 C CA . GLY A 1 216 ? 8.237 -19.049 -2.064 1.00 92.31 216 GLY A CA 1
ATOM 1693 C C . GLY A 1 216 ? 8.939 -18.179 -1.013 1.00 92.31 216 GLY A C 1
ATOM 1694 O O . GLY A 1 216 ? 8.884 -16.956 -1.106 1.00 92.31 216 GLY A O 1
ATOM 1695 N N . PRO A 1 217 ? 9.657 -18.790 -0.054 1.00 91.88 217 PRO A N 1
ATOM 1696 C CA . PRO A 1 217 ? 10.341 -18.070 1.028 1.00 91.88 217 PRO A CA 1
ATOM 1697 C C . PRO A 1 217 ? 11.494 -17.172 0.551 1.00 91.88 217 PRO A C 1
ATOM 1699 O O . PRO A 1 217 ? 11.931 -16.307 1.290 1.00 91.88 217 PRO A O 1
ATOM 1702 N N . SER A 1 218 ? 11.998 -17.370 -0.672 1.00 91.88 218 SER A N 1
ATOM 1703 C CA . SER A 1 218 ? 13.021 -16.510 -1.289 1.00 91.88 218 SER A CA 1
ATOM 1704 C C . SER A 1 218 ? 12.441 -15.404 -2.176 1.00 91.88 218 SER A C 1
ATOM 1706 O O . SER A 1 218 ? 13.178 -14.756 -2.918 1.00 91.88 218 SER A O 1
ATOM 1708 N N . ALA A 1 219 ? 11.118 -15.229 -2.185 1.00 95.88 219 ALA A N 1
ATOM 1709 C CA . ALA A 1 219 ? 10.483 -14.150 -2.926 1.00 95.88 219 ALA A CA 1
ATOM 1710 C C . ALA A 1 219 ? 10.695 -12.801 -2.223 1.00 95.88 219 ALA A C 1
ATOM 1712 O O . ALA A 1 219 ? 10.848 -12.739 -1.008 1.00 95.88 219 ALA A O 1
ATOM 1713 N N . GLY A 1 220 ? 10.712 -11.727 -3.009 1.00 96.81 220 GLY A N 1
ATOM 1714 C CA . GLY A 1 220 ? 10.920 -10.372 -2.519 1.00 96.81 220 GLY A CA 1
ATOM 1715 C C . GLY A 1 220 ? 9.699 -9.796 -1.803 1.00 96.81 220 GLY A C 1
ATOM 1716 O O . GLY A 1 220 ? 8.628 -10.410 -1.741 1.00 96.81 220 GLY A O 1
ATOM 1717 N N . LEU A 1 221 ? 9.866 -8.561 -1.326 1.00 98.19 221 LEU A N 1
ATOM 1718 C CA . LEU A 1 221 ? 8.916 -7.839 -0.468 1.00 98.19 221 LEU A CA 1
ATOM 1719 C C . LEU A 1 221 ? 7.518 -7.639 -1.057 1.00 98.19 221 LEU A C 1
ATOM 1721 O O . LEU A 1 221 ? 6.597 -7.294 -0.319 1.00 98.19 221 LEU A O 1
ATOM 1725 N N . LEU A 1 222 ? 7.350 -7.824 -2.367 1.00 98.12 222 LEU A N 1
ATOM 1726 C CA . LEU A 1 222 ? 6.058 -7.704 -3.037 1.00 98.12 222 LEU A CA 1
ATOM 1727 C C . LEU A 1 222 ? 5.395 -9.058 -3.328 1.00 98.12 222 LEU A C 1
ATOM 1729 O O . LEU A 1 222 ? 4.294 -9.066 -3.862 1.00 98.12 222 LEU A O 1
ATOM 1733 N N . TRP A 1 223 ? 6.044 -10.198 -3.056 1.00 96.94 223 TRP A N 1
ATOM 1734 C CA . TRP A 1 223 ? 5.657 -11.473 -3.684 1.00 96.94 223 TRP A CA 1
ATOM 1735 C C . TRP A 1 223 ? 5.632 -12.710 -2.768 1.00 96.94 223 TRP A C 1
ATOM 1737 O O . TRP A 1 223 ? 5.088 -13.746 -3.164 1.00 96.94 223 TRP A O 1
ATOM 1747 N N . MET A 1 224 ? 6.227 -12.661 -1.574 1.00 97.31 224 MET A N 1
ATOM 1748 C CA . MET A 1 224 ? 6.277 -13.815 -0.663 1.00 97.31 224 MET A CA 1
ATOM 1749 C C . MET A 1 224 ? 4.893 -14.209 -0.123 1.00 97.31 224 MET A C 1
ATOM 1751 O O . MET A 1 224 ? 4.167 -13.393 0.432 1.00 97.31 224 MET A O 1
ATOM 1755 N N . ASP A 1 225 ? 4.523 -15.489 -0.229 1.00 96.81 225 ASP A N 1
ATOM 1756 C CA . ASP A 1 225 ? 3.284 -16.003 0.369 1.00 96.81 225 ASP A CA 1
ATOM 1757 C C . ASP A 1 225 ? 3.402 -16.050 1.903 1.00 96.81 225 ASP A C 1
ATOM 1759 O O . ASP A 1 225 ? 4.368 -16.588 2.446 1.00 96.81 225 ASP A O 1
ATOM 1763 N N . PHE A 1 226 ? 2.391 -15.542 2.610 1.00 97.50 226 PHE A N 1
ATOM 1764 C CA . PHE A 1 226 ? 2.378 -15.388 4.068 1.00 97.50 226 PHE A CA 1
ATOM 1765 C C . PHE A 1 226 ? 2.536 -16.714 4.814 1.00 97.50 226 PHE A C 1
ATOM 1767 O O . PHE A 1 226 ? 3.028 -16.736 5.938 1.00 97.50 226 PHE A O 1
ATOM 1774 N N . LYS A 1 227 ? 2.208 -17.851 4.185 1.00 96.12 227 LYS A N 1
ATOM 1775 C CA . LYS A 1 227 ? 2.476 -19.181 4.760 1.00 96.12 227 LYS A CA 1
ATOM 1776 C C . LYS A 1 227 ? 3.970 -19.460 4.998 1.00 96.12 227 LYS A C 1
ATOM 1778 O O . LYS A 1 227 ? 4.298 -20.424 5.684 1.00 96.12 227 LYS A O 1
ATOM 1783 N N . HIS A 1 228 ? 4.856 -18.692 4.362 1.00 96.25 228 HIS A N 1
ATOM 1784 C CA . HIS A 1 228 ? 6.304 -18.768 4.544 1.00 96.25 228 HIS A CA 1
ATOM 1785 C C . HIS A 1 228 ? 6.816 -17.824 5.633 1.00 96.25 228 HIS A C 1
ATOM 1787 O O . HIS A 1 228 ? 7.979 -17.939 6.008 1.00 96.25 228 HIS A O 1
ATOM 1793 N N . MET A 1 229 ? 5.962 -16.940 6.161 1.00 97.12 229 MET A N 1
ATOM 1794 C CA . MET A 1 229 ? 6.321 -16.064 7.267 1.00 97.12 229 MET A CA 1
ATOM 1795 C C . MET A 1 229 ? 6.651 -16.894 8.511 1.00 97.12 229 MET A C 1
ATOM 1797 O O . MET A 1 229 ? 5.925 -17.829 8.862 1.00 97.12 229 MET A O 1
ATOM 1801 N N . THR A 1 230 ? 7.750 -16.561 9.180 1.00 96.44 230 THR A N 1
ATOM 1802 C CA . THR A 1 230 ? 8.217 -17.267 10.374 1.00 96.44 230 THR A CA 1
ATOM 1803 C C . THR A 1 230 ? 7.822 -16.512 11.640 1.00 96.44 230 THR A C 1
ATOM 1805 O O . THR A 1 230 ? 7.588 -15.306 11.627 1.00 96.44 230 THR A O 1
ATOM 1808 N N . ALA A 1 231 ? 7.710 -17.226 12.761 1.00 95.25 231 ALA A N 1
ATOM 1809 C CA . ALA A 1 231 ? 7.270 -16.628 14.023 1.00 95.25 231 ALA A CA 1
ATOM 1810 C C . ALA A 1 231 ? 8.296 -15.651 14.634 1.00 95.25 231 ALA A C 1
ATOM 1812 O O . ALA A 1 231 ? 7.927 -14.814 15.454 1.00 95.25 231 ALA A O 1
ATOM 1813 N N . ASP A 1 232 ? 9.565 -15.774 14.249 1.00 96.38 232 ASP A N 1
ATOM 1814 C CA . ASP A 1 232 ? 10.685 -14.923 14.656 1.00 96.38 232 ASP A CA 1
ATOM 1815 C C . ASP A 1 232 ? 10.917 -13.726 13.723 1.00 96.38 232 ASP A C 1
ATOM 1817 O O . ASP A 1 232 ? 11.790 -12.905 14.008 1.00 96.38 232 ASP A O 1
ATOM 1821 N N . ALA A 1 233 ? 10.126 -13.595 12.652 1.00 97.62 233 ALA A N 1
ATOM 1822 C CA . ALA A 1 233 ? 10.179 -12.436 11.774 1.00 97.62 233 ALA A CA 1
ATOM 1823 C C . ALA A 1 233 ? 9.937 -11.132 12.565 1.00 97.62 233 ALA A C 1
ATOM 1825 O O . ALA A 1 233 ? 9.143 -11.114 13.521 1.00 97.62 233 ALA A O 1
ATOM 1826 N N . PRO A 1 234 ? 10.606 -10.026 12.188 1.00 97.56 234 PRO A N 1
ATOM 1827 C CA . PRO A 1 234 ? 10.414 -8.744 12.851 1.00 97.56 234 PRO A CA 1
ATOM 1828 C C . PRO A 1 234 ? 8.971 -8.243 12.666 1.00 97.56 234 PRO A C 1
ATOM 1830 O O . PRO A 1 234 ? 8.331 -8.602 11.670 1.00 97.56 234 PRO A O 1
ATOM 1833 N N . PRO A 1 235 ? 8.451 -7.415 13.594 1.00 98.19 235 PRO A N 1
ATOM 1834 C CA . PRO A 1 235 ? 7.085 -6.908 13.525 1.00 98.19 235 PRO A CA 1
ATOM 1835 C C . PRO A 1 235 ? 6.788 -6.207 12.201 1.00 98.19 235 PRO A C 1
ATOM 1837 O O . PRO A 1 235 ? 7.445 -5.235 11.831 1.00 98.19 235 PRO A O 1
ATOM 1840 N N . GLN A 1 236 ? 5.774 -6.696 11.496 1.00 98.62 236 GLN A N 1
ATOM 1841 C CA . GLN A 1 236 ? 5.374 -6.159 10.200 1.00 98.62 236 GLN A CA 1
ATOM 1842 C C . GLN A 1 236 ? 3.854 -6.174 10.038 1.00 98.62 236 GLN A C 1
ATOM 1844 O O . GLN A 1 236 ? 3.175 -7.058 10.569 1.00 98.62 236 GLN A O 1
ATOM 1849 N N . ILE A 1 237 ? 3.337 -5.221 9.265 1.00 98.81 237 ILE A N 1
ATOM 1850 C CA . ILE A 1 237 ? 1.969 -5.244 8.740 1.00 98.81 237 ILE A CA 1
ATOM 1851 C C . ILE A 1 237 ? 2.050 -5.466 7.232 1.00 98.81 237 ILE A C 1
ATOM 1853 O O . ILE A 1 237 ? 2.705 -4.712 6.508 1.00 98.81 237 ILE A O 1
ATOM 1857 N N . VAL A 1 238 ? 1.410 -6.541 6.775 1.00 98.81 238 VAL A N 1
ATOM 1858 C CA . VAL A 1 238 ? 1.494 -7.032 5.396 1.00 98.81 238 VAL A CA 1
ATOM 1859 C C . VAL A 1 238 ? 0.118 -7.304 4.801 1.00 98.81 238 VAL A C 1
ATOM 1861 O O . VAL A 1 238 ? -0.864 -7.459 5.516 1.00 98.81 238 VAL A O 1
ATOM 1864 N N . GLY A 1 239 ? 0.044 -7.407 3.484 1.00 98.44 239 GLY A N 1
ATOM 1865 C CA . GLY A 1 239 ? -1.102 -7.871 2.709 1.00 98.44 239 GLY A CA 1
ATOM 1866 C C . GLY A 1 239 ? -0.776 -9.142 1.922 1.00 98.44 239 GLY A C 1
ATOM 1867 O O . GLY A 1 239 ? -0.274 -10.122 2.482 1.00 98.44 239 GLY A O 1
ATOM 1868 N N . HIS A 1 240 ? -1.086 -9.135 0.622 1.00 97.94 240 HIS A N 1
ATOM 1869 C CA . HIS A 1 240 ? -0.729 -10.119 -0.412 1.00 97.94 240 HIS A CA 1
ATOM 1870 C C . HIS A 1 240 ? -1.379 -11.511 -0.312 1.00 97.94 240 HIS A C 1
ATOM 1872 O O . HIS A 1 240 ? -1.834 -12.107 -1.298 1.00 97.94 240 HIS A O 1
ATOM 1878 N N . SER A 1 241 ? -1.421 -12.093 0.882 1.00 97.88 241 SER A N 1
ATOM 1879 C CA . SER A 1 241 ? -2.001 -13.415 1.118 1.00 97.88 241 SER A CA 1
ATOM 1880 C C . SER A 1 241 ? -3.377 -13.272 1.731 1.00 97.88 241 SER A C 1
ATOM 1882 O O . SER A 1 241 ? -3.552 -12.607 2.735 1.00 97.88 241 SER A O 1
ATOM 1884 N N . ARG A 1 242 ? -4.377 -13.875 1.097 1.00 97.38 242 ARG A N 1
ATOM 1885 C CA . ARG A 1 242 ? -5.774 -13.665 1.469 1.00 97.38 242 ARG A CA 1
ATOM 1886 C C . ARG A 1 242 ? -6.133 -14.411 2.751 1.00 97.38 242 ARG A C 1
ATOM 1888 O O . ARG A 1 242 ? -5.926 -15.622 2.829 1.00 97.38 242 ARG A O 1
ATOM 1895 N N . HIS A 1 243 ? -6.782 -13.715 3.674 1.00 98.06 243 HIS A N 1
ATOM 1896 C CA . HIS A 1 243 ? -7.351 -14.266 4.901 1.00 98.06 243 HIS A CA 1
ATOM 1897 C C . HIS A 1 243 ? -8.823 -13.867 5.053 1.00 98.06 243 HIS A C 1
ATOM 1899 O O . HIS A 1 243 ? -9.302 -12.970 4.366 1.00 98.06 243 HIS A O 1
ATOM 1905 N N . GLN A 1 244 ? -9.571 -14.568 5.909 1.00 97.06 244 GLN A N 1
ATOM 1906 C CA . GLN A 1 244 ? -10.954 -14.193 6.245 1.00 97.06 244 GLN A CA 1
ATOM 1907 C C . GLN A 1 244 ? -10.989 -13.015 7.231 1.00 97.06 244 GLN A C 1
ATOM 1909 O O . GLN A 1 244 ? -11.925 -12.228 7.236 1.00 97.06 244 GLN A O 1
ATOM 1914 N N . GLU A 1 245 ? -9.967 -12.897 8.069 1.00 97.44 245 GLU A N 1
ATOM 1915 C CA . GLU A 1 245 ? -9.816 -11.867 9.091 1.00 97.44 245 GLU A CA 1
ATOM 1916 C C . GLU A 1 245 ? -8.333 -11.505 9.219 1.00 97.44 245 GLU A C 1
ATOM 1918 O O . GLU A 1 245 ? -7.491 -12.321 8.814 1.00 97.44 245 GLU A O 1
ATOM 1923 N N . PRO A 1 246 ? -7.981 -10.335 9.788 1.00 98.12 246 PRO A N 1
ATOM 1924 C CA . PRO A 1 246 ? -6.582 -10.008 10.008 1.00 98.12 246 PRO A CA 1
ATOM 1925 C C . PRO A 1 246 ? -5.905 -11.122 10.810 1.00 98.12 246 PRO A C 1
ATOM 1927 O O . PRO A 1 246 ? -6.403 -11.511 11.871 1.00 98.12 246 PRO A O 1
ATOM 1930 N N . THR A 1 247 ? -4.823 -11.677 10.270 1.00 97.81 247 THR A N 1
ATOM 1931 C CA . THR A 1 247 ? -4.223 -12.935 10.740 1.00 97.81 247 THR A CA 1
ATOM 1932 C C . THR A 1 247 ? -2.780 -12.708 11.159 1.00 97.81 247 THR A C 1
ATOM 1934 O O . THR A 1 247 ? -2.036 -12.026 10.465 1.00 97.81 247 THR A O 1
ATOM 1937 N N . ARG A 1 248 ? -2.364 -13.297 12.282 1.00 97.50 248 ARG A N 1
ATOM 1938 C CA . ARG A 1 248 ? -1.027 -13.113 12.856 1.00 97.50 248 ARG A CA 1
ATOM 1939 C C . ARG A 1 248 ? -0.178 -14.381 12.745 1.00 97.50 248 ARG A C 1
ATOM 1941 O O . ARG A 1 248 ? -0.656 -15.468 13.062 1.00 97.50 248 ARG A O 1
ATOM 1948 N N . THR A 1 249 ? 1.093 -14.213 12.389 1.00 97.12 249 THR A N 1
ATOM 1949 C CA . THR A 1 249 ? 2.151 -15.225 12.525 1.00 97.12 249 THR A CA 1
ATOM 1950 C C . THR A 1 249 ? 3.319 -14.585 13.267 1.00 97.12 249 THR A C 1
ATOM 1952 O O . THR A 1 249 ? 3.972 -13.688 12.740 1.00 97.12 249 THR A O 1
ATOM 1955 N N . GLY A 1 250 ? 3.559 -15.003 14.513 1.00 96.06 250 GLY A N 1
ATOM 1956 C CA . GLY A 1 250 ? 4.531 -14.335 15.382 1.00 96.06 250 GLY A CA 1
ATOM 1957 C C . GLY A 1 250 ? 4.201 -12.851 15.559 1.00 96.06 250 GLY A C 1
ATOM 1958 O O . GLY A 1 250 ? 3.107 -12.490 16.000 1.00 96.06 250 GLY A O 1
ATOM 1959 N N . GLN A 1 251 ? 5.136 -11.983 15.179 1.00 96.69 251 GLN A N 1
ATOM 1960 C CA . GLN A 1 251 ? 4.956 -10.531 15.260 1.00 96.69 251 GLN A CA 1
ATOM 1961 C C . GLN A 1 251 ? 4.369 -9.904 13.989 1.00 96.69 251 GLN A C 1
ATOM 1963 O O . GLN A 1 251 ? 4.091 -8.710 13.986 1.00 96.69 251 GLN A O 1
ATOM 1968 N N . VAL A 1 252 ? 4.138 -10.684 12.932 1.00 98.38 252 VAL A N 1
ATOM 1969 C CA . VAL A 1 252 ? 3.629 -10.177 11.654 1.00 98.38 252 VAL A CA 1
ATOM 1970 C C . VAL A 1 252 ? 2.117 -10.332 11.578 1.00 98.38 252 VAL A C 1
ATOM 1972 O O . VAL A 1 252 ? 1.589 -11.406 11.873 1.00 98.38 252 VAL A O 1
ATOM 1975 N N . VAL A 1 253 ? 1.423 -9.282 11.142 1.00 98.69 253 VAL A N 1
ATOM 1976 C CA . VAL A 1 253 ? -0.026 -9.276 10.918 1.00 98.69 253 VAL A CA 1
ATOM 1977 C C . VAL A 1 253 ? -0.323 -9.073 9.436 1.00 98.69 253 VAL A C 1
ATOM 1979 O O . VAL A 1 253 ? 0.123 -8.102 8.837 1.00 98.69 253 VAL A O 1
ATOM 1982 N N . CYS A 1 254 ? -1.094 -9.984 8.848 1.00 98.69 254 CYS A N 1
ATOM 1983 C CA . CYS A 1 254 ? -1.625 -9.856 7.500 1.00 98.69 254 CYS A CA 1
ATOM 1984 C C . CYS A 1 254 ? -3.034 -9.244 7.526 1.00 98.69 254 CYS A C 1
ATOM 1986 O O . CYS A 1 254 ? -3.920 -9.779 8.196 1.00 98.69 254 CYS A O 1
ATOM 1988 N N . GLU A 1 255 ? -3.249 -8.155 6.786 1.00 98.44 255 GLU A N 1
ATOM 1989 C CA . GLU A 1 255 ? -4.504 -7.390 6.713 1.00 98.44 255 GLU A CA 1
ATOM 1990 C C . GLU A 1 255 ? -5.312 -7.618 5.419 1.00 98.44 255 GLU A C 1
ATOM 1992 O O . GLU A 1 255 ? -6.386 -7.044 5.246 1.00 98.44 255 GLU A O 1
ATOM 1997 N N . ASN A 1 256 ? -4.843 -8.479 4.508 1.00 98.62 256 ASN A N 1
ATOM 1998 C CA . ASN A 1 256 ? -5.527 -8.767 3.241 1.00 98.62 256 ASN A CA 1
ATOM 1999 C C . ASN A 1 256 ? -6.781 -9.631 3.451 1.00 98.62 256 ASN A C 1
ATOM 2001 O O . ASN A 1 256 ? -6.744 -10.866 3.391 1.00 98.62 256 ASN A O 1
ATOM 2005 N N . VAL A 1 257 ? -7.912 -8.961 3.679 1.00 98.56 257 VAL A N 1
ATOM 2006 C CA . VAL A 1 257 ? -9.193 -9.610 3.997 1.00 98.56 257 VAL A CA 1
ATOM 2007 C C . VAL A 1 257 ? -10.294 -9.397 2.963 1.00 98.56 257 VAL A C 1
ATOM 2009 O O . VAL A 1 257 ? -11.226 -10.200 2.894 1.00 98.56 257 VAL A O 1
ATOM 2012 N N . ILE A 1 258 ? -10.196 -8.363 2.119 1.00 98.12 258 ILE A N 1
ATOM 2013 C CA . ILE A 1 258 ? -11.288 -7.932 1.228 1.00 98.12 258 ILE A CA 1
ATOM 2014 C C . ILE A 1 258 ? -11.755 -9.079 0.333 1.00 98.12 258 ILE A C 1
ATOM 2016 O O . ILE A 1 258 ? -12.919 -9.479 0.358 1.00 98.12 258 ILE A O 1
ATOM 2020 N N . ARG A 1 259 ? -10.836 -9.673 -0.434 1.00 97.56 259 ARG A N 1
ATOM 2021 C CA . ARG A 1 259 ? -11.200 -10.652 -1.468 1.00 97.56 259 ARG A CA 1
ATOM 2022 C C . ARG A 1 259 ? -11.756 -11.967 -0.934 1.00 97.56 259 ARG A C 1
ATOM 2024 O O . ARG A 1 259 ? -12.450 -12.655 -1.681 1.00 97.56 259 ARG A O 1
ATOM 2031 N N . THR A 1 260 ? -11.430 -12.348 0.297 1.00 97.62 260 THR A N 1
ATOM 2032 C CA . THR A 1 260 ? -12.001 -13.549 0.933 1.00 97.62 260 THR A CA 1
ATOM 2033 C C . THR A 1 260 ? -13.429 -13.297 1.408 1.00 97.62 260 THR A C 1
ATOM 2035 O O . THR A 1 260 ? -14.238 -14.220 1.419 1.00 97.62 260 THR A O 1
ATOM 2038 N N . ASN A 1 261 ? -13.743 -12.051 1.766 1.00 97.50 261 ASN A N 1
ATOM 2039 C CA . ASN A 1 261 ? -15.042 -11.654 2.300 1.00 97.50 261 ASN A CA 1
ATOM 2040 C C . ASN A 1 261 ? -16.029 -11.155 1.233 1.00 97.50 261 ASN A C 1
ATOM 2042 O O . ASN A 1 261 ? -17.196 -10.936 1.547 1.00 97.50 261 ASN A O 1
ATOM 2046 N N . LEU A 1 262 ? -15.616 -11.028 -0.034 1.00 95.25 262 LEU A N 1
ATOM 2047 C CA . LEU A 1 262 ? -16.510 -10.612 -1.120 1.00 95.25 262 LEU A CA 1
ATOM 2048 C C . LEU A 1 262 ? -17.795 -11.452 -1.165 1.00 95.25 262 LEU A C 1
ATOM 2050 O O . LEU A 1 262 ? -17.764 -12.683 -1.182 1.00 95.25 262 LEU A O 1
ATOM 2054 N N . GLY A 1 263 ? -18.934 -10.761 -1.224 1.00 89.81 263 GLY A N 1
ATOM 2055 C CA . GLY A 1 263 ? -20.263 -11.376 -1.237 1.00 89.81 263 GLY A CA 1
ATOM 2056 C C . GLY A 1 263 ? -20.804 -11.765 0.143 1.00 89.81 263 GLY A C 1
ATOM 2057 O O . GLY A 1 263 ? -21.939 -12.235 0.222 1.00 89.81 263 GLY A O 1
ATOM 2058 N N . SER A 1 264 ? -20.041 -11.552 1.217 1.00 91.31 264 SER A N 1
ATOM 2059 C CA . SER A 1 264 ? -20.523 -11.659 2.597 1.00 91.31 264 SER A CA 1
ATOM 2060 C C . SER A 1 264 ? -20.895 -10.274 3.142 1.00 91.31 264 SER A C 1
ATOM 2062 O O . SER A 1 264 ? -20.293 -9.280 2.743 1.00 91.31 264 SER A O 1
ATOM 2064 N N . PRO A 1 265 ? -21.890 -10.170 4.041 1.00 88.75 265 PRO A N 1
ATOM 2065 C CA . PRO A 1 265 ? -22.141 -8.927 4.758 1.00 88.75 265 PRO A CA 1
ATOM 2066 C C . PRO A 1 265 ? -21.017 -8.694 5.782 1.00 88.75 265 PRO A C 1
ATOM 2068 O O . PRO A 1 265 ? -20.991 -9.338 6.829 1.00 88.75 265 PRO A O 1
ATOM 2071 N N . GLY A 1 266 ? -20.090 -7.786 5.478 1.00 93.00 266 GLY A N 1
ATOM 2072 C CA . GLY A 1 266 ? -18.954 -7.450 6.339 1.00 93.00 266 GLY A CA 1
ATOM 2073 C C . GLY A 1 266 ? -17.709 -8.316 6.110 1.00 93.00 266 GLY A C 1
ATOM 2074 O O . GLY A 1 266 ? -17.635 -9.117 5.177 1.00 93.00 266 GLY A O 1
ATOM 2075 N N . GLY A 1 267 ? -16.739 -8.171 7.012 1.00 95.50 267 GLY A N 1
ATOM 2076 C CA . GLY A 1 267 ? -15.432 -8.828 6.969 1.00 95.50 267 GLY A CA 1
ATOM 2077 C C . GLY A 1 267 ? -14.332 -7.970 6.344 1.00 95.50 267 GLY A C 1
ATOM 2078 O O . GLY A 1 267 ? -13.155 -8.302 6.483 1.00 95.50 267 GLY A O 1
ATOM 2079 N N . GLU A 1 268 ? -14.679 -6.849 5.708 1.00 97.31 268 GLU A N 1
ATOM 2080 C CA . GLU A 1 268 ? -13.698 -5.818 5.387 1.00 97.31 268 GLU A CA 1
ATOM 2081 C C . GLU A 1 268 ? -13.150 -5.205 6.680 1.00 97.31 268 GLU A C 1
ATOM 2083 O O . GLU A 1 268 ? -13.878 -5.031 7.661 1.00 97.31 268 GLU A O 1
ATOM 2088 N N . ALA A 1 269 ? -11.858 -4.894 6.697 1.00 98.12 269 ALA A N 1
ATOM 2089 C CA . ALA A 1 269 ? -11.207 -4.351 7.874 1.00 98.12 269 ALA A CA 1
ATOM 2090 C C . ALA A 1 269 ? -10.097 -3.377 7.494 1.00 98.12 269 ALA A C 1
ATOM 2092 O O . ALA A 1 269 ? -9.525 -3.468 6.408 1.00 98.12 269 ALA A O 1
ATOM 2093 N N . VAL A 1 270 ? -9.784 -2.495 8.436 1.00 98.75 270 VAL A N 1
ATOM 2094 C CA . VAL A 1 270 ? -8.551 -1.705 8.456 1.00 98.75 270 VAL A CA 1
ATOM 2095 C C . VAL A 1 270 ? -7.812 -1.971 9.761 1.00 98.75 270 VAL A C 1
ATOM 2097 O O . VAL A 1 270 ? -8.444 -2.278 10.781 1.00 98.75 270 VAL A O 1
ATOM 2100 N N . LEU A 1 271 ? -6.487 -1.845 9.747 1.00 98.81 271 LEU A N 1
ATOM 2101 C CA . LEU A 1 271 ? -5.691 -1.844 10.973 1.00 98.81 271 LEU A CA 1
ATOM 2102 C C . LEU A 1 271 ? -5.382 -0.415 11.412 1.00 98.81 271 LEU A C 1
ATOM 2104 O O . LEU A 1 271 ? -5.149 0.459 10.580 1.00 98.81 271 LEU A O 1
ATOM 2108 N N . LEU A 1 272 ? -5.388 -0.192 12.724 1.00 98.62 272 LEU A N 1
ATOM 2109 C CA . LEU A 1 272 ? -5.040 1.072 13.355 1.00 98.62 272 LEU A CA 1
ATOM 2110 C C . LEU A 1 272 ? -3.874 0.855 14.311 1.00 98.62 272 LEU A C 1
ATOM 2112 O O . LEU A 1 272 ? -3.970 0.044 15.233 1.00 98.62 272 LEU A O 1
ATOM 2116 N N . GLU A 1 273 ? -2.796 1.597 14.104 1.00 98.62 273 GLU A N 1
ATOM 2117 C CA . GLU A 1 273 ? -1.610 1.571 14.948 1.00 98.62 273 GLU A CA 1
ATOM 2118 C C . GLU A 1 273 ? -1.421 2.919 15.652 1.00 98.62 273 GLU A C 1
ATOM 2120 O O . GLU A 1 273 ? -1.432 3.993 15.040 1.00 98.62 273 GLU A O 1
ATOM 2125 N N . ARG A 1 274 ? -1.206 2.831 16.962 1.00 97.31 274 ARG A N 1
ATOM 2126 C CA . ARG A 1 274 ? -0.751 3.905 17.850 1.00 97.31 274 ARG A CA 1
ATOM 2127 C C . ARG A 1 274 ? 0.557 3.467 18.523 1.00 97.31 274 ARG A C 1
ATOM 2129 O O . ARG A 1 274 ? 0.902 2.285 18.431 1.00 97.31 274 ARG A O 1
ATOM 2136 N N . PRO A 1 275 ? 1.284 4.364 19.218 1.00 96.44 275 PRO A N 1
ATOM 2137 C CA . PRO A 1 275 ? 2.555 4.014 19.858 1.00 96.44 275 PRO A CA 1
ATOM 2138 C C . PRO A 1 275 ? 2.521 2.745 20.724 1.00 96.44 275 PRO A C 1
ATOM 2140 O O . PRO A 1 275 ? 3.497 1.998 20.761 1.00 96.44 275 PRO A O 1
ATOM 2143 N N . ASP A 1 276 ? 1.405 2.485 21.401 1.00 93.88 276 ASP A N 1
ATOM 2144 C CA . ASP A 1 276 ? 1.226 1.403 22.368 1.00 93.88 276 ASP A CA 1
ATOM 2145 C C . ASP A 1 276 ? 0.123 0.395 22.002 1.00 93.88 276 ASP A C 1
ATOM 2147 O O . ASP A 1 276 ? -0.059 -0.580 22.727 1.00 93.88 276 ASP A O 1
ATOM 2151 N N . GLU A 1 277 ? -0.561 0.566 20.868 1.00 95.69 277 GLU A N 1
ATOM 2152 C CA . GLU A 1 277 ? -1.754 -0.212 20.505 1.00 95.69 277 GLU A CA 1
ATOM 2153 C C . GLU A 1 277 ? -1.733 -0.620 19.026 1.00 95.69 277 GLU A C 1
ATOM 2155 O O . GLU A 1 277 ? -1.289 0.124 18.148 1.00 95.69 277 GLU A O 1
ATOM 2160 N N . LEU A 1 278 ? -2.202 -1.836 18.739 1.00 98.31 278 LEU A N 1
ATOM 2161 C CA . LEU A 1 278 ? -2.616 -2.248 17.400 1.00 98.31 278 LEU A CA 1
ATOM 2162 C C . LEU A 1 278 ? -4.043 -2.768 17.512 1.00 98.31 278 LEU A C 1
ATOM 2164 O O . LEU A 1 278 ? -4.318 -3.663 18.311 1.00 98.31 278 LEU A O 1
ATOM 2168 N N . ALA A 1 279 ? -4.935 -2.251 16.681 1.00 98.31 279 ALA A N 1
ATOM 2169 C CA . ALA A 1 279 ? -6.321 -2.678 16.621 1.00 98.31 279 ALA A CA 1
ATOM 2170 C C . ALA A 1 279 ? -6.747 -2.94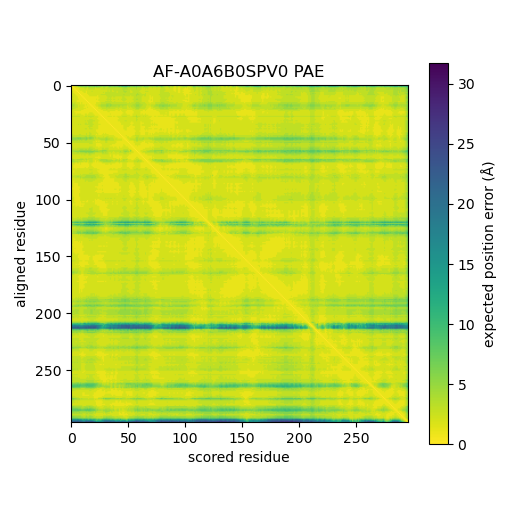8 15.179 1.00 98.31 279 ALA A C 1
ATOM 2172 O O . ALA A 1 279 ? -6.178 -2.421 14.230 1.00 98.31 279 ALA A O 1
ATOM 2173 N N . ALA A 1 280 ? -7.776 -3.770 15.016 1.00 98.44 280 ALA A N 1
ATOM 2174 C CA . ALA A 1 280 ? -8.509 -3.920 13.773 1.00 98.44 280 ALA A CA 1
ATOM 2175 C C . ALA A 1 280 ? -9.909 -3.336 13.957 1.00 98.44 280 ALA A C 1
ATOM 2177 O O . ALA A 1 280 ? -10.613 -3.721 14.894 1.00 98.44 280 ALA A O 1
ATOM 2178 N N . VAL A 1 281 ? -10.334 -2.460 13.050 1.00 98.56 281 VAL A N 1
ATOM 2179 C CA . VAL A 1 281 ? -11.757 -2.146 12.893 1.00 98.56 281 VAL A CA 1
ATOM 2180 C C . VAL A 1 281 ? -12.297 -3.042 11.796 1.00 98.56 281 VAL A C 1
ATOM 2182 O O . VAL A 1 281 ? -11.880 -2.939 10.646 1.00 98.56 281 VAL A O 1
ATOM 2185 N N . VAL A 1 282 ? -13.206 -3.940 12.167 1.00 97.94 282 VAL A N 1
ATOM 2186 C CA . VAL A 1 282 ? -13.802 -4.927 11.266 1.00 97.94 282 VAL A CA 1
ATOM 2187 C C . VAL A 1 282 ? -15.264 -4.574 11.049 1.00 97.94 282 VAL A C 1
ATOM 2189 O O . VAL A 1 282 ? -16.035 -4.475 12.008 1.00 97.94 282 VAL A O 1
ATOM 2192 N N . ASN A 1 283 ? -15.659 -4.413 9.791 1.00 95.88 283 ASN A N 1
ATOM 2193 C CA . ASN A 1 283 ? -17.053 -4.256 9.419 1.00 95.88 283 ASN A CA 1
ATOM 2194 C C . ASN A 1 283 ? -17.812 -5.575 9.648 1.00 95.88 283 ASN A C 1
ATOM 2196 O O . ASN A 1 283 ? -17.316 -6.654 9.317 1.00 95.88 283 ASN A O 1
ATOM 2200 N N . THR A 1 284 ? -19.024 -5.524 10.202 1.00 94.25 284 THR A N 1
ATOM 2201 C CA . THR A 1 284 ? -19.845 -6.721 10.456 1.00 94.25 284 THR A CA 1
ATOM 2202 C C . THR A 1 284 ? -21.306 -6.469 10.079 1.00 94.25 284 THR A C 1
ATOM 2204 O O . THR A 1 284 ? -21.727 -5.315 10.025 1.00 94.25 284 THR A O 1
ATOM 2207 N N . PRO A 1 285 ? -22.144 -7.514 9.917 1.00 92.06 285 PRO A N 1
ATOM 2208 C CA . PRO A 1 285 ? -23.579 -7.328 9.676 1.00 92.06 285 PRO A CA 1
ATOM 2209 C C . PRO A 1 285 ? -24.303 -6.512 10.758 1.00 92.06 285 PRO A C 1
ATOM 2211 O O . PRO A 1 285 ? -25.402 -6.020 10.520 1.00 92.06 285 PRO A O 1
ATOM 2214 N N . ALA A 1 286 ? -23.728 -6.428 11.962 1.00 93.06 286 ALA A N 1
ATOM 2215 C CA . ALA A 1 286 ? -24.291 -5.723 13.110 1.00 93.06 286 ALA A CA 1
ATOM 2216 C C . ALA A 1 286 ? -23.657 -4.335 13.339 1.00 93.06 286 ALA A C 1
ATOM 2218 O O . ALA A 1 286 ? -23.897 -3.746 14.392 1.00 93.06 286 ALA A O 1
ATOM 2219 N N . GLY A 1 287 ? -22.851 -3.842 12.393 1.00 93.62 287 GLY A N 1
ATOM 2220 C CA . GLY A 1 287 ? -22.043 -2.625 12.515 1.00 93.62 287 GLY A CA 1
ATOM 2221 C C . GLY A 1 287 ? -20.570 -2.917 12.809 1.00 93.62 287 GLY A C 1
ATOM 2222 O O . GLY A 1 287 ? -20.203 -4.047 13.159 1.00 93.62 287 GLY A O 1
ATOM 2223 N N . ALA A 1 288 ? -19.720 -1.906 12.642 1.00 97.12 288 ALA A N 1
ATOM 2224 C CA . ALA A 1 288 ? -18.284 -2.024 12.876 1.00 97.12 288 ALA A CA 1
ATOM 2225 C C . ALA A 1 288 ? -17.930 -2.437 14.316 1.00 97.12 288 ALA A C 1
ATOM 2227 O O . ALA A 1 288 ? -18.617 -2.096 15.283 1.00 97.12 288 ALA A O 1
ATOM 2228 N N . ARG A 1 289 ? -16.828 -3.180 14.474 1.00 97.25 289 ARG A N 1
ATOM 2229 C CA . ARG A 1 289 ? -16.289 -3.588 15.779 1.00 97.25 289 ARG A CA 1
ATOM 2230 C C . ARG A 1 289 ? -14.789 -3.369 15.851 1.00 97.25 289 ARG A C 1
ATOM 2232 O O . ARG A 1 289 ? -14.074 -3.688 14.906 1.00 97.25 289 ARG A O 1
ATOM 2239 N N . VAL A 1 290 ? -14.325 -2.913 17.011 1.00 97.81 290 VAL A N 1
ATOM 2240 C CA . VAL A 1 290 ? -12.899 -2.827 17.340 1.00 97.81 290 VAL A CA 1
ATOM 2241 C C . VAL A 1 290 ? -12.435 -4.149 17.946 1.00 97.81 290 VAL A C 1
ATOM 2243 O O . VAL A 1 290 ? -13.081 -4.691 18.846 1.00 97.81 290 VAL A O 1
ATOM 2246 N N . ARG A 1 291 ? -11.306 -4.666 17.464 1.00 96.19 291 ARG A N 1
ATOM 2247 C CA . ARG A 1 291 ? -10.613 -5.832 18.014 1.00 96.19 291 ARG A CA 1
ATOM 2248 C C . ARG A 1 291 ? -9.162 -5.469 18.299 1.00 96.19 291 ARG A C 1
ATOM 2250 O O . ARG A 1 291 ? -8.441 -5.116 17.374 1.00 96.19 291 ARG A O 1
ATOM 2257 N N . THR A 1 292 ? -8.722 -5.609 19.544 1.00 95.00 292 THR A N 1
ATOM 2258 C CA . THR A 1 292 ? -7.302 -5.485 19.899 1.00 95.00 292 THR A CA 1
ATOM 2259 C C . THR A 1 292 ? -6.493 -6.582 19.210 1.00 95.00 292 THR A C 1
ATOM 2261 O O . THR A 1 292 ? -6.908 -7.740 19.164 1.00 95.00 292 THR A O 1
ATOM 2264 N N . MET A 1 293 ? -5.352 -6.197 18.651 1.00 93.38 293 MET A N 1
ATOM 2265 C CA . MET A 1 293 ? -4.455 -7.046 17.870 1.00 93.38 293 MET A CA 1
ATOM 2266 C C . MET A 1 293 ? -3.055 -7.126 18.485 1.00 93.38 293 MET A C 1
ATOM 2268 O O . MET A 1 293 ? -2.163 -7.661 17.830 1.00 93.38 293 MET A O 1
ATOM 2272 N N . ASP A 1 294 ? -2.831 -6.598 19.690 1.00 83.62 294 ASP A N 1
ATOM 2273 C CA . ASP A 1 294 ? -1.543 -6.707 20.379 1.00 83.62 294 ASP A CA 1
ATOM 2274 C C . ASP A 1 294 ? -1.121 -8.175 20.557 1.00 83.62 294 ASP A C 1
ATOM 2276 O O . ASP A 1 294 ? -1.954 -9.077 20.653 1.00 83.62 294 ASP A O 1
ATOM 2280 N N . ALA A 1 295 ? 0.190 -8.421 20.512 1.00 70.38 295 ALA A N 1
ATOM 2281 C CA . ALA A 1 295 ? 0.732 -9.742 20.798 1.00 70.38 295 ALA A CA 1
ATOM 2282 C C . ALA A 1 295 ? 0.654 -10.004 22.312 1.00 70.38 295 ALA A C 1
ATOM 2284 O O . ALA A 1 295 ? 1.013 -9.121 23.091 1.00 70.38 295 ALA A O 1
ATOM 2285 N N . ASP A 1 296 ? 0.183 -11.195 22.692 1.00 53.97 296 ASP A N 1
ATOM 2286 C CA . ASP A 1 296 ? 0.233 -11.694 24.076 1.00 53.97 296 ASP A CA 1
ATOM 2287 C C . ASP A 1 296 ? 1.679 -11.849 24.588 1.00 53.97 296 ASP A C 1
ATOM 2289 O O . ASP A 1 296 ? 2.559 -12.260 23.789 1.00 53.97 296 ASP A O 1
#

Radius of gyration: 17.87 Å; Cα contacts (8 Å, |Δi|>4): 693; chains: 1; bounding box: 44×40×50 Å

Sequence (296 aa):
MEYDPGPVPDSVDWYGRQGQEPTIVSISDIHGYLDAARNALTAVGETDVYSPVVTTDEEGRLHWADNDYLLVINGDLIDRGPDNRACLELLTRLAEEAPPGRIRYHLGNHEMAVLFPNRFRWPGVFSIELDRDLRRAFVTHVAAGRITAAFDGYRYTYAHAGSTDSFDVTTVNESVRTAGGKLRAMFEDGQYDDDHLDILPEHETVFGIGEGGGRGPSAGLLWMDFKHMTADAPPQIVGHSRHQEPTRTGQVVCENVIRTNLGSPGGEAVLLERPDELAAVVNTPAGARVRTMDAD

Mean predicted aligned error: 3.02 Å

Secondary structure (DSSP, 8-state):
-----S---SBTHHHHTTT--PPEEEE---TT-HHHHHHHHHHGGGSSSS--SEEE-TTS-EEE-S---EEEE-S--SSSSS-HHHHHHHHHHHHHHSPTT-EEEB--HHHHHHH-GGG---TT-HHHH--HHHHHHHHHHHHTTSSBSEEE-SS-EEESS--SS---HHHHHHHHHHHHHHHHHHHHHT-HHHHGGGGGGG-HHHH-B-GGGSS-TTB-TTT--GGG--TTSPPEEE-SS--SS-EEETTEEE---HHHHTTSS---EEEEEETTEEEEEE--TT--EEEE----

pLDDT: mean 96.34, std 4.84, range [53.97, 98.94]

Solvent-accessible surface area (backbone atoms only — not comparable to full-atom values): 15043 Å² total; per-residue (Å²): 113,79,71,63,31,63,62,70,71,49,38,50,62,64,41,45,78,71,78,39,84,55,43,33,36,35,42,25,39,44,19,6,35,50,69,55,48,47,50,19,44,42,26,36,41,64,34,97,85,42,73,39,61,36,41,68,52,98,86,69,46,80,40,52,45,88,66,66,55,31,40,36,39,34,9,21,52,45,35,95,36,91,34,34,68,59,37,52,50,48,53,28,47,38,20,69,64,34,64,77,40,27,44,45,43,31,39,13,53,44,48,46,28,46,71,33,38,88,82,54,92,60,83,97,32,55,43,59,68,51,54,70,66,51,42,51,39,51,34,45,34,20,35,70,45,68,42,33,45,44,34,34,51,78,75,35,37,36,21,8,25,33,61,53,62,85,79,59,43,61,63,50,30,50,49,48,18,50,52,18,42,53,49,39,50,25,54,76,73,70,41,36,93,81,51,50,68,76,57,48,83,83,38,34,71,48,73,21,43,25,72,94,65,62,31,32,79,67,18,6,30,30,38,20,39,57,90,57,56,41,58,83,19,56,42,26,40,22,16,80,39,78,28,67,49,76,43,73,45,61,50,26,36,31,46,15,8,44,81,63,22,64,94,50,76,36,36,24,42,28,39,39,40,46,85,89,4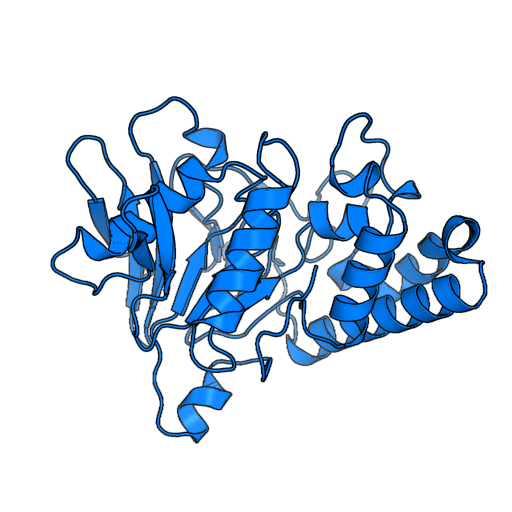7,37,31,34,36,34,24,37,82,89,49,38,41,82,41,85,59,66,82,132

Nearest PDB structures (foldseek):
  8blt-assembly1_A  TM=7.787E-01  e=2.809E+00  Ligilactobacillus salivarius
  6a8q-assembly1_C  TM=7.934E-01  e=3.172E+00  Enterococcus faecalis T2
  8blt-assembly2_E  TM=7.919E-01  e=3.807E+00  Ligilactobacillus salivarius
  8blt-assembly1_B  TM=7.894E-01  e=3.582E+00  Ligilactobacillus salivarius
  5y7p-assembly4_H  TM=7.980E-01  e=3.582E+00  Ligilactobacillus salivarius